Protein AF-A0A2K9LJY8-F1 (afdb_monomer)

Solvent-accessible surface area (backbone atoms only — not comparable to full-atom values): 16474 Å² total; per-residue (Å²): 106,57,62,57,56,22,53,45,55,45,28,52,52,45,26,53,54,8,44,52,42,50,51,53,50,51,52,50,42,59,74,68,42,48,47,36,54,48,46,46,53,49,48,43,50,46,37,67,77,56,51,50,77,74,48,58,83,89,59,58,68,62,68,70,56,58,38,48,61,73,34,43,40,98,59,75,68,67,92,46,79,65,32,67,74,70,49,51,65,43,35,59,73,79,52,72,67,58,47,42,39,46,40,23,66,35,68,56,35,46,46,64,62,60,55,53,86,79,52,99,61,58,66,66,61,52,48,47,54,52,51,46,54,51,49,54,51,51,51,53,50,49,52,52,51,51,52,53,51,50,56,52,50,49,54,48,28,30,53,49,17,32,50,48,14,60,78,68,67,37,45,50,66,59,53,43,50,48,36,48,50,59,59,68,54,80,90,78,79,87,87,90,86,85,80,89,75,92,76,80,88,78,80,63,76,68,58,65,59,54,51,61,59,45,53,57,51,52,49,51,52,53,51,50,41,24,49,52,24,1,46,62,29,13,64,30,39,72,53,30,50,51,51,36,52,54,52,34,41,75,69,69,73,53,79,90,74,85,80,81,77,78,78,82,74,59,69,72,64,50,44,56,54,49,48,52,46,26,52,51,33,38,51,54,51,51,56,51,52,63,76,73,109

Secondary structure (DSSP, 8-state):
-HHHHHHHHHHHHHHHHHHHHHHHHHHHHHHTTHHHHHHHHHHHHHIIIIITTTS-GGGPPPHHHHHHHHHB-S----S-HHHHHH---B-S---HHHHHHHHHHSHHHHHHHHGGGG-SS-HHHHHHHHHHHHHHHHHHHHHHHHHHHHHHHHHHHHHHHHHHHHHTT--HHHHHHHHHHHTT----------------S---THHHHHHHHHHHHHHHHHHHHHHHHHHHHHT-HHHHHHHHHHHHHHTT--PPPP--------HHHHHHHHHHHHHHHHHHHHHHHHTT-

Radius of gyration: 30.65 Å; Cα contacts (8 Å, |Δi|>4): 247; chains: 1; bounding box: 62×39×101 Å

Sequence (293 aa):
MPWIEALLAFAVTMMILSTIVSVIIEAGHRLFRIREKGLRQLIQRLHEDTIAPLLPPQQRSPHNEFVRYMTSSGFTAGNSMVDRITNAGQLTSLSTQEFISRLAATSEGQALHDQKGQSSIDEQTYLRTMLSHITHRFDILGLGATDYFKRRASFYALVIGLLLALTCNINALELLHTYLLDNATPPILTDQSAAIDISTLGQPAAQKLAHLSDEGITFIVWFSNILLSGVLIGLGGPFWFDTYRKLGALAGLQSAGPQQTNKESNTQDNVEVWLALFMESIRANQLRSEALS

Foldseek 3Di:
DLLLVLLLVLLVVLLVLLVVLVVVLVVVCLQVVVLLVLQLVLQLCLCVPAQVVLFDPVQDDDSVVLSLQLFADPDQDDDDPVSVSVGPRGDSDADLLNNLLSLLLDSSLVRQLVVVPPDPDDSLVSCLVSSLRSSVSSVVSVVVSVVVVVVVSLVSLLVVLLVCLVVVVDQSVVSSVCSNVVSVDDDDDDDDDDDPDPPPPDDDCVVVVVVVVVVVVVVVVSSVRSSVRSNSSSNHNVVSVVVSVVSCVVVVNDDDDDDPDPPPDDSVVVSVVSSVSSVVSNVVSVVVVVVVD

Organism: NCBI:txid1917421

pLDDT: mean 81.45, std 16.17, range [35.59, 96.38]

Structure (mmCIF, N/CA/C/O backbone):
data_AF-A0A2K9LJY8-F1
#
_entry.id   AF-A0A2K9LJY8-F1
#
loop_
_atom_site.group_PDB
_atom_site.id
_atom_site.type_symbol
_atom_site.label_atom_id
_atom_site.label_alt_id
_atom_site.label_comp_id
_atom_site.label_asym_id
_atom_site.label_entity_id
_atom_site.label_seq_id
_atom_site.pdbx_PDB_ins_code
_atom_site.Cartn_x
_atom_site.Cartn_y
_atom_site.Cartn_z
_atom_site.occupancy
_atom_site.B_iso_or_equiv
_atom_site.auth_seq_id
_atom_site.auth_comp_id
_atom_site.auth_asym_id
_atom_site.auth_atom_id
_atom_site.pdbx_PDB_model_num
ATOM 1 N N . MET A 1 1 ? 34.214 8.996 -16.837 1.00 73.31 1 MET A N 1
ATOM 2 C CA . MET A 1 1 ? 34.530 7.717 -17.529 1.00 73.31 1 MET A CA 1
ATOM 3 C C . MET A 1 1 ? 33.353 7.475 -18.452 1.00 73.31 1 MET A C 1
ATOM 5 O O . MET A 1 1 ? 32.271 7.254 -17.917 1.00 73.31 1 MET A O 1
ATOM 9 N N . PRO A 1 2 ? 33.522 7.542 -19.782 1.00 79.81 2 PRO A N 1
ATOM 10 C CA . PRO A 1 2 ? 32.405 7.696 -20.727 1.00 79.81 2 PRO A CA 1
ATOM 11 C C . PRO A 1 2 ? 31.348 6.584 -20.610 1.00 79.81 2 PRO A C 1
ATOM 13 O O . PRO A 1 2 ? 30.152 6.833 -20.717 1.00 79.81 2 PRO A O 1
ATOM 16 N N . TRP A 1 3 ? 31.767 5.365 -20.263 1.00 85.56 3 TRP A N 1
ATOM 17 C CA . TRP A 1 3 ? 30.859 4.241 -20.024 1.00 85.56 3 TRP A CA 1
ATOM 18 C C . TRP A 1 3 ? 30.021 4.377 -18.735 1.00 85.56 3 TRP A C 1
ATOM 20 O O . TRP A 1 3 ? 28.887 3.908 -18.693 1.00 85.56 3 TRP A O 1
ATOM 30 N N . ILE A 1 4 ? 30.540 5.027 -17.684 1.00 86.94 4 ILE A N 1
ATOM 31 C CA . ILE A 1 4 ? 29.791 5.274 -16.437 1.00 86.94 4 ILE A CA 1
ATOM 32 C C . ILE A 1 4 ? 28.711 6.332 -16.677 1.00 86.94 4 ILE A C 1
ATOM 34 O O . ILE A 1 4 ? 27.590 6.184 -16.201 1.00 86.94 4 ILE A O 1
ATOM 38 N N . GLU A 1 5 ? 29.032 7.374 -17.444 1.00 85.12 5 GLU A N 1
ATOM 39 C CA . GLU A 1 5 ? 28.090 8.434 -17.826 1.00 85.12 5 GLU A CA 1
ATOM 40 C C . GLU A 1 5 ? 26.935 7.872 -18.672 1.00 85.12 5 GLU A C 1
ATOM 42 O O . GLU A 1 5 ? 25.769 8.139 -18.376 1.00 85.12 5 GLU A O 1
ATOM 47 N N . ALA A 1 6 ? 27.241 6.991 -19.631 1.00 87.88 6 ALA A N 1
ATOM 48 C CA . ALA A 1 6 ? 26.251 6.235 -20.399 1.00 87.88 6 ALA A CA 1
ATOM 49 C C . ALA A 1 6 ? 25.324 5.384 -19.511 1.00 87.88 6 ALA A C 1
ATOM 51 O O . ALA A 1 6 ? 24.101 5.427 -19.654 1.00 87.88 6 ALA A O 1
ATOM 52 N N . LEU A 1 7 ? 25.892 4.629 -18.561 1.00 90.19 7 LEU A N 1
ATOM 53 C CA . LEU A 1 7 ? 25.112 3.806 -17.632 1.00 90.19 7 LEU A CA 1
ATOM 54 C C . LEU A 1 7 ? 24.231 4.647 -16.702 1.00 90.19 7 LEU A C 1
ATOM 56 O O . LEU A 1 7 ? 23.116 4.235 -16.385 1.00 90.19 7 LEU A O 1
ATOM 60 N N . LEU A 1 8 ? 24.700 5.825 -16.281 1.00 89.00 8 LEU A N 1
ATOM 61 C CA . LEU A 1 8 ? 23.904 6.767 -15.494 1.00 89.00 8 LEU A CA 1
ATOM 62 C C . LEU A 1 8 ? 22.716 7.302 -16.303 1.00 89.00 8 LEU A C 1
ATOM 64 O O . LEU A 1 8 ? 21.592 7.273 -15.804 1.00 89.00 8 LEU A O 1
ATOM 68 N N . ALA A 1 9 ? 22.932 7.724 -17.553 1.00 89.94 9 ALA A N 1
ATOM 69 C CA . ALA A 1 9 ? 21.862 8.190 -18.441 1.00 89.94 9 ALA A CA 1
ATOM 70 C C . ALA A 1 9 ? 20.825 7.088 -18.729 1.00 89.94 9 ALA A C 1
ATOM 72 O O . ALA A 1 9 ? 19.611 7.320 -18.667 1.00 89.94 9 ALA A O 1
ATOM 73 N N . PHE A 1 10 ? 21.294 5.861 -18.958 1.00 91.12 10 PHE A N 1
ATOM 74 C CA . PHE A 1 10 ? 20.432 4.694 -19.108 1.00 91.12 10 PHE A CA 1
ATOM 75 C C . PHE A 1 10 ? 19.602 4.424 -17.842 1.00 91.12 10 PHE A C 1
ATOM 77 O O . PHE A 1 10 ? 18.380 4.273 -17.924 1.00 91.12 10 PHE A O 1
ATOM 84 N N . ALA A 1 11 ? 20.231 4.429 -16.660 1.00 91.19 11 ALA A N 1
ATOM 85 C CA . ALA A 1 11 ? 19.546 4.219 -15.386 1.00 91.19 11 ALA A CA 1
ATOM 86 C C . ALA A 1 11 ? 18.475 5.290 -15.116 1.00 91.19 11 ALA A C 1
ATOM 88 O O . ALA A 1 11 ? 17.385 4.957 -14.650 1.00 91.19 11 ALA A O 1
ATOM 89 N N . VAL A 1 12 ? 18.739 6.556 -15.460 1.00 91.00 12 VAL A N 1
ATOM 90 C CA . VAL A 1 12 ? 17.747 7.643 -15.370 1.00 91.00 12 VAL A CA 1
ATOM 91 C C . VAL A 1 12 ? 16.558 7.380 -16.293 1.00 91.00 12 VAL A C 1
ATOM 93 O O . VAL A 1 12 ? 15.412 7.512 -15.865 1.00 91.00 12 VAL A O 1
ATOM 96 N N . THR A 1 13 ? 16.800 6.947 -17.530 1.00 91.69 13 THR A N 1
ATOM 97 C CA . THR A 1 13 ? 15.715 6.637 -18.474 1.00 91.69 13 THR A CA 1
ATOM 98 C C . THR A 1 13 ? 14.841 5.489 -17.965 1.00 91.69 13 THR A C 1
ATOM 100 O O . THR A 1 13 ? 13.612 5.589 -17.959 1.00 91.69 13 THR A O 1
ATOM 103 N N . MET A 1 14 ? 15.456 4.428 -17.438 1.00 92.62 14 MET A N 1
ATOM 104 C CA . MET A 1 14 ? 14.725 3.317 -16.824 1.00 92.62 14 MET A CA 1
ATOM 105 C C . MET A 1 14 ? 13.971 3.730 -15.551 1.00 92.62 14 MET A C 1
ATOM 107 O O . MET A 1 14 ? 12.858 3.254 -15.311 1.00 92.62 14 MET A O 1
ATOM 111 N N . MET A 1 15 ? 14.517 4.657 -14.759 1.00 90.75 15 MET A N 1
ATOM 112 C CA . MET A 1 15 ? 13.833 5.239 -13.601 1.00 90.75 15 MET A CA 1
ATOM 113 C C . MET A 1 15 ? 12.573 6.014 -14.019 1.00 90.75 15 MET A C 1
ATOM 115 O O . MET A 1 15 ? 11.528 5.876 -13.377 1.00 90.75 15 MET A O 1
ATOM 119 N N . ILE A 1 16 ? 12.632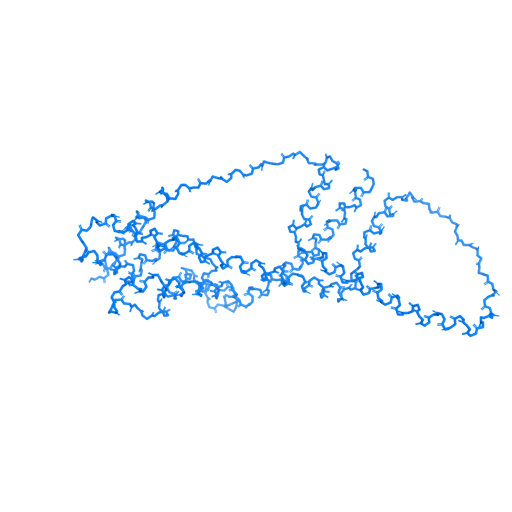 6.781 -15.114 1.00 92.56 16 ILE A N 1
ATOM 120 C CA . ILE A 1 16 ? 11.470 7.493 -15.669 1.00 92.56 16 ILE A CA 1
ATOM 121 C C . ILE A 1 16 ? 10.391 6.492 -16.103 1.00 92.56 16 ILE A C 1
ATOM 123 O O . ILE A 1 16 ? 9.244 6.604 -15.664 1.00 92.56 16 ILE A O 1
ATOM 127 N N . LEU A 1 17 ? 10.752 5.467 -16.882 1.00 92.31 17 LEU A N 1
ATOM 128 C CA . LEU A 1 17 ? 9.812 4.423 -17.317 1.00 92.31 17 LEU A CA 1
ATOM 129 C C . LEU A 1 17 ? 9.182 3.680 -16.128 1.00 92.31 17 LEU A C 1
ATOM 131 O O . LEU A 1 17 ? 7.973 3.457 -16.089 1.00 92.31 17 LEU A O 1
ATOM 135 N N . SER A 1 18 ? 9.979 3.371 -15.106 1.00 92.75 18 SER A N 1
ATOM 136 C CA . SER A 1 18 ? 9.500 2.733 -13.874 1.00 92.75 18 SER A CA 1
ATOM 137 C C . SER A 1 18 ? 8.546 3.623 -13.073 1.00 92.75 18 SER A C 1
ATOM 139 O O . SER A 1 18 ? 7.623 3.135 -12.412 1.00 92.75 18 SER A O 1
ATOM 141 N N . THR A 1 19 ? 8.750 4.940 -13.122 1.00 93.00 19 THR A N 1
ATOM 142 C CA . THR A 1 19 ? 7.862 5.913 -12.475 1.00 93.00 19 THR A CA 1
ATOM 143 C C . THR A 1 19 ? 6.502 5.935 -13.164 1.00 93.00 19 THR A C 1
ATOM 145 O O . THR A 1 19 ? 5.483 5.925 -12.478 1.00 93.00 19 THR A O 1
ATOM 148 N N . ILE A 1 20 ? 6.466 5.861 -14.499 1.00 93.19 20 ILE A N 1
ATOM 149 C CA . ILE A 1 20 ? 5.216 5.742 -15.264 1.00 93.19 20 ILE A CA 1
ATOM 150 C C . ILE A 1 20 ? 4.445 4.490 -14.828 1.00 93.19 20 ILE A C 1
ATOM 152 O O . ILE A 1 20 ? 3.269 4.583 -14.480 1.00 93.19 20 ILE A O 1
ATOM 156 N N . VAL A 1 21 ? 5.113 3.333 -14.758 1.00 93.94 21 VAL A N 1
ATOM 157 C CA . VAL A 1 21 ? 4.493 2.087 -14.272 1.00 93.94 21 VAL A CA 1
ATOM 158 C C . VAL A 1 21 ? 3.954 2.242 -12.849 1.00 93.94 21 VAL A C 1
ATOM 160 O O . VAL A 1 21 ? 2.826 1.837 -12.566 1.00 93.94 21 VAL A O 1
ATOM 163 N N . SER A 1 22 ? 4.714 2.884 -11.961 1.00 91.94 22 SER A N 1
ATOM 164 C CA . SER A 1 22 ? 4.292 3.126 -10.575 1.00 91.94 22 SER A CA 1
ATOM 165 C C . SER A 1 22 ? 3.043 4.011 -10.497 1.00 91.94 22 SER A C 1
ATOM 167 O O . SER A 1 22 ? 2.132 3.718 -9.724 1.00 91.94 22 SER A O 1
ATOM 169 N N . VAL A 1 23 ? 2.960 5.053 -11.332 1.00 92.81 23 VAL A N 1
ATOM 170 C CA . VAL A 1 23 ? 1.779 5.924 -11.437 1.00 92.81 23 VAL A CA 1
ATOM 171 C C . VAL A 1 23 ? 0.564 5.146 -11.941 1.00 92.81 23 VAL A C 1
ATOM 173 O O . VAL A 1 23 ? -0.521 5.308 -11.387 1.00 92.81 23 VAL A O 1
ATOM 176 N N . ILE A 1 24 ? 0.729 4.270 -12.937 1.00 92.69 24 ILE A N 1
ATOM 177 C CA . ILE A 1 24 ? -0.361 3.421 -13.446 1.00 92.69 24 ILE A CA 1
ATOM 178 C C . ILE A 1 24 ? -0.883 2.493 -12.339 1.00 92.69 24 ILE A C 1
ATOM 180 O O . ILE A 1 24 ? -2.097 2.387 -12.144 1.00 92.69 24 ILE A O 1
ATOM 184 N N . ILE A 1 25 ? 0.014 1.855 -11.580 1.00 91.69 25 ILE A N 1
ATOM 185 C CA . ILE A 1 25 ? -0.365 0.981 -10.458 1.00 91.69 25 ILE A CA 1
ATOM 186 C C . ILE A 1 25 ? -1.113 1.768 -9.387 1.00 91.69 25 ILE A C 1
ATOM 188 O O . ILE A 1 25 ? -2.178 1.338 -8.945 1.00 91.69 25 ILE A O 1
ATOM 192 N N . GLU A 1 26 ? -0.576 2.915 -8.970 1.00 89.50 26 GLU A N 1
ATOM 193 C CA . GLU A 1 26 ? -1.186 3.729 -7.919 1.00 89.50 26 GLU A CA 1
ATOM 194 C C . GLU A 1 26 ? -2.556 4.259 -8.363 1.00 89.50 26 GLU A C 1
ATOM 196 O O . GLU A 1 26 ? -3.518 4.191 -7.597 1.00 89.50 26 GLU A O 1
ATOM 201 N N . ALA A 1 27 ? -2.689 4.693 -9.621 1.00 88.50 27 ALA A N 1
ATOM 202 C CA . ALA A 1 27 ? -3.968 5.095 -10.200 1.00 88.50 27 ALA A CA 1
ATOM 203 C C . ALA A 1 27 ? -4.984 3.943 -10.185 1.00 88.50 27 ALA A C 1
ATOM 205 O O . ALA A 1 27 ? -6.121 4.130 -9.746 1.00 88.50 27 ALA A O 1
ATOM 206 N N . GLY A 1 28 ? -4.570 2.736 -10.584 1.00 87.06 28 GLY A N 1
ATOM 207 C CA . GLY A 1 28 ? -5.410 1.541 -10.517 1.00 87.06 28 GLY A CA 1
ATOM 208 C C . GLY A 1 28 ? -5.827 1.202 -9.083 1.00 87.06 28 GLY A C 1
ATOM 209 O O . GLY A 1 28 ? -7.009 1.014 -8.796 1.00 87.06 28 GLY A O 1
ATOM 210 N N . HIS A 1 29 ? -4.883 1.178 -8.144 1.00 87.25 29 HIS A N 1
ATOM 211 C CA . HIS A 1 29 ? -5.158 0.897 -6.734 1.00 87.25 29 HIS A CA 1
ATOM 212 C C . HIS A 1 29 ? -6.107 1.919 -6.100 1.00 87.25 29 HIS A C 1
ATOM 214 O O . HIS A 1 29 ? -6.996 1.528 -5.331 1.00 87.25 29 HIS A O 1
ATOM 220 N N . ARG A 1 30 ? -5.946 3.204 -6.441 1.00 82.50 30 ARG A N 1
ATOM 221 C CA . ARG A 1 30 ? -6.827 4.289 -6.001 1.00 82.50 30 ARG A CA 1
ATOM 222 C C . ARG A 1 30 ? -8.231 4.128 -6.577 1.00 82.50 30 ARG A C 1
ATOM 224 O O . ARG A 1 30 ? -9.197 4.222 -5.825 1.00 82.50 30 ARG A O 1
ATOM 231 N N . LEU A 1 31 ? -8.348 3.802 -7.866 1.00 81.94 31 LEU A N 1
ATOM 232 C CA . LEU A 1 31 ? -9.636 3.577 -8.528 1.00 81.94 31 LEU A CA 1
ATOM 233 C C . LEU A 1 31 ? -10.413 2.411 -7.896 1.00 81.94 31 LEU A C 1
ATOM 235 O O . LEU A 1 31 ? -11.613 2.515 -7.653 1.00 81.94 31 LEU A O 1
ATOM 239 N N . PHE A 1 32 ? -9.727 1.314 -7.566 1.00 84.38 32 PHE A N 1
ATOM 240 C CA . PHE A 1 32 ? -10.356 0.128 -6.973 1.00 84.38 32 PHE A CA 1
ATOM 241 C C . PHE A 1 32 ? -10.481 0.167 -5.440 1.00 84.38 32 PHE A C 1
ATOM 243 O O . PHE A 1 32 ? -11.020 -0.789 -4.858 1.00 84.38 32 PHE A O 1
ATOM 250 N N . ARG A 1 33 ? -10.009 1.246 -4.791 1.00 84.94 33 ARG A N 1
ATOM 251 C CA . ARG A 1 33 ? -10.020 1.456 -3.329 1.00 84.94 33 ARG A CA 1
ATOM 252 C C . ARG A 1 33 ? -9.469 0.251 -2.559 1.00 84.94 33 ARG A C 1
ATOM 254 O O . ARG A 1 33 ? -10.033 -0.207 -1.566 1.00 84.94 33 ARG A O 1
ATOM 261 N N . ILE A 1 34 ? -8.372 -0.316 -3.062 1.00 86.88 34 ILE A N 1
ATOM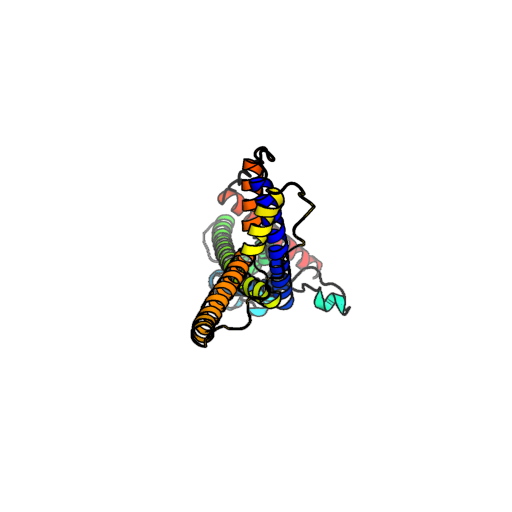 262 C CA . ILE A 1 34 ? -7.831 -1.593 -2.567 1.00 86.88 34 ILE A CA 1
ATOM 263 C C . ILE A 1 34 ? -7.354 -1.469 -1.115 1.00 86.88 34 ILE A C 1
ATOM 265 O O . ILE A 1 34 ? -7.582 -2.381 -0.322 1.00 86.88 34 ILE A O 1
ATOM 269 N N . ARG A 1 35 ? -6.750 -0.330 -0.752 1.00 86.25 35 ARG A N 1
ATOM 270 C CA . ARG A 1 35 ? -6.250 -0.079 0.609 1.00 86.25 35 ARG A CA 1
ATOM 271 C C . ARG A 1 35 ? -7.384 0.024 1.637 1.00 86.25 35 ARG A C 1
ATOM 273 O O . ARG A 1 35 ? -7.293 -0.609 2.681 1.00 86.25 35 ARG A O 1
ATOM 280 N N . GLU A 1 36 ? -8.478 0.718 1.302 1.00 90.06 36 GLU A N 1
ATOM 281 C CA . GLU A 1 36 ? -9.685 0.808 2.151 1.00 90.06 36 GLU A CA 1
ATOM 282 C C . GLU A 1 36 ? -10.256 -0.592 2.437 1.00 90.06 36 GLU A C 1
ATOM 284 O O . GLU A 1 36 ? -10.475 -0.977 3.586 1.00 90.06 36 GLU A O 1
ATOM 289 N N . LYS A 1 37 ? -10.415 -1.409 1.385 1.00 90.38 37 LYS A N 1
ATOM 290 C CA . LYS A 1 37 ? -10.881 -2.801 1.508 1.00 90.38 37 LYS A CA 1
ATOM 291 C C . LYS A 1 37 ? -9.929 -3.656 2.347 1.00 90.38 37 LYS A C 1
ATOM 293 O O . LYS A 1 37 ? -10.391 -4.470 3.142 1.00 90.38 37 LYS A O 1
ATOM 298 N N . GLY A 1 38 ? -8.621 -3.467 2.172 1.00 91.31 38 GLY A N 1
ATOM 299 C CA . GLY A 1 38 ? -7.582 -4.149 2.939 1.00 91.31 38 GLY A CA 1
ATOM 300 C C . GLY A 1 38 ? -7.674 -3.870 4.433 1.00 91.31 38 GLY A C 1
ATOM 301 O O . GLY A 1 38 ? -7.743 -4.806 5.227 1.00 91.31 38 GLY A O 1
ATOM 302 N N . LEU A 1 39 ? -7.739 -2.590 4.808 1.00 93.94 39 LEU A N 1
ATOM 303 C CA . LEU A 1 39 ? -7.890 -2.185 6.203 1.00 93.94 39 LEU A CA 1
ATOM 304 C C . LEU A 1 39 ? -9.197 -2.722 6.796 1.00 93.94 39 LEU A C 1
ATOM 306 O O . LEU A 1 39 ? -9.199 -3.253 7.903 1.00 93.94 39 LEU A O 1
ATOM 310 N N . ARG A 1 40 ? -10.298 -2.662 6.041 1.00 93.88 40 ARG A N 1
ATOM 311 C CA . ARG A 1 40 ? -11.587 -3.209 6.474 1.00 93.88 40 ARG A CA 1
ATOM 312 C C . ARG A 1 40 ? -11.508 -4.702 6.799 1.00 93.88 40 ARG A C 1
ATOM 314 O O . ARG A 1 40 ? -11.999 -5.117 7.842 1.00 93.88 40 ARG A O 1
ATOM 321 N N . GLN A 1 41 ? -10.866 -5.492 5.939 1.00 93.50 41 GLN A N 1
ATOM 322 C CA . GLN A 1 41 ? -10.663 -6.927 6.167 1.00 93.50 41 GLN A CA 1
ATOM 323 C C . GLN A 1 41 ? -9.742 -7.209 7.359 1.00 93.50 41 GLN A C 1
ATOM 325 O O . GLN A 1 41 ? -9.961 -8.179 8.082 1.00 93.50 41 GLN A O 1
ATOM 330 N N . LEU A 1 42 ? -8.719 -6.377 7.568 1.00 95.19 42 LEU A N 1
ATOM 331 C CA . LEU A 1 42 ? -7.823 -6.482 8.717 1.00 95.19 42 LEU A CA 1
ATOM 332 C C . LEU A 1 42 ? -8.584 -6.256 10.024 1.00 95.19 42 LEU A C 1
ATOM 334 O O . LEU A 1 42 ? -8.517 -7.099 10.914 1.00 95.19 42 LEU A O 1
ATOM 338 N N . ILE A 1 43 ? -9.333 -5.154 10.123 1.00 95.56 43 ILE A N 1
ATOM 339 C CA . ILE A 1 43 ? -10.124 -4.828 11.317 1.00 95.56 43 ILE A CA 1
ATOM 340 C C . ILE A 1 43 ? -11.214 -5.873 11.551 1.00 95.56 43 ILE A C 1
ATOM 342 O O . ILE A 1 43 ? -11.457 -6.252 12.693 1.00 95.56 43 ILE A O 1
ATOM 346 N N . GLN A 1 44 ? -11.828 -6.382 10.480 1.00 94.56 44 GLN A N 1
ATOM 347 C CA . GLN A 1 44 ? -12.784 -7.479 10.567 1.00 94.56 44 GLN A CA 1
ATOM 348 C C . GLN A 1 44 ? -12.163 -8.720 11.223 1.00 94.56 44 GLN A C 1
ATOM 350 O O . GLN A 1 44 ? -12.699 -9.206 12.218 1.00 94.56 44 GLN A O 1
ATOM 355 N N . ARG A 1 45 ? -11.010 -9.187 10.726 1.00 94.19 45 ARG A N 1
ATOM 356 C CA . ARG A 1 45 ? -10.310 -10.339 11.317 1.00 94.19 45 ARG A CA 1
ATOM 357 C C . ARG A 1 45 ? -9.871 -10.078 12.750 1.00 94.19 45 ARG A C 1
ATOM 359 O O . ARG A 1 45 ? -10.036 -10.938 13.601 1.00 94.19 45 ARG A O 1
ATOM 366 N N . LEU A 1 46 ? -9.347 -8.888 13.041 1.00 94.50 46 LEU A N 1
ATOM 367 C CA . LEU A 1 46 ? -8.947 -8.533 14.402 1.00 94.50 46 LEU A CA 1
ATOM 368 C C . LEU A 1 46 ? -10.135 -8.592 15.369 1.00 94.50 46 LEU A C 1
ATOM 370 O O . LEU A 1 46 ? -10.011 -9.115 16.477 1.00 94.50 46 LEU A O 1
ATOM 374 N N . HIS A 1 47 ? -11.288 -8.077 14.945 1.00 94.25 47 HIS A N 1
ATOM 375 C CA . HIS A 1 47 ? -12.501 -8.134 15.741 1.00 94.25 47 HIS A CA 1
ATOM 376 C C . HIS A 1 47 ? -12.937 -9.581 15.991 1.00 94.25 47 HIS A C 1
ATOM 378 O O . HIS A 1 47 ? -13.132 -9.961 17.141 1.00 94.25 47 HIS A O 1
ATOM 384 N N . GLU A 1 48 ? -13.072 -10.383 14.935 1.00 92.62 48 GLU A N 1
ATOM 385 C CA . GLU A 1 48 ? -13.541 -11.773 15.015 1.00 92.62 48 GLU A CA 1
ATOM 386 C C . GLU A 1 48 ? -12.591 -12.666 15.829 1.00 92.62 48 GLU A C 1
ATOM 388 O O . GLU A 1 48 ? -13.046 -13.406 16.701 1.00 92.62 48 GLU A O 1
ATOM 393 N N . ASP A 1 49 ? -11.281 -12.549 15.602 1.00 93.12 49 ASP A N 1
ATOM 394 C CA . ASP A 1 49 ? -10.284 -13.458 16.173 1.00 93.12 49 ASP A CA 1
ATOM 395 C C . ASP A 1 49 ? -9.771 -13.019 17.551 1.00 93.12 49 ASP A C 1
ATOM 397 O O . ASP A 1 49 ? -9.215 -13.838 18.282 1.00 93.12 49 ASP A O 1
ATOM 401 N N . T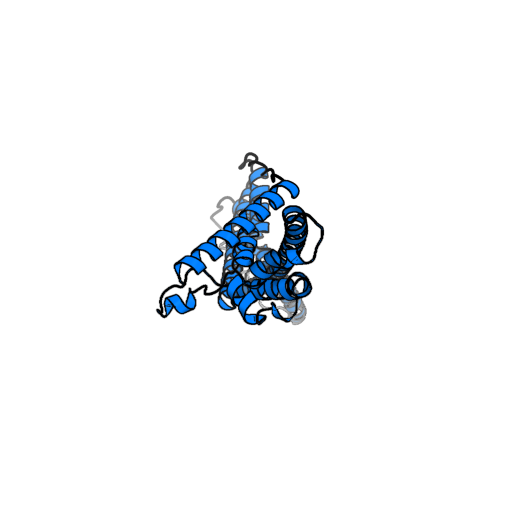HR A 1 50 ? -9.866 -11.726 17.892 1.00 92.56 50 THR A N 1
ATOM 402 C CA . THR A 1 50 ? -9.180 -11.169 19.076 1.00 92.56 50 THR A CA 1
ATOM 403 C C . THR A 1 50 ? -10.098 -10.389 20.013 1.00 92.56 50 THR A C 1
ATOM 405 O O . THR A 1 50 ? -10.010 -10.595 21.217 1.00 92.56 50 THR A O 1
ATOM 408 N N . ILE A 1 51 ? -10.983 -9.521 19.511 1.00 92.19 51 ILE A N 1
ATOM 409 C CA . ILE A 1 51 ? -11.806 -8.646 20.374 1.00 92.19 51 ILE A CA 1
ATOM 410 C C . ILE A 1 51 ? -13.100 -9.346 20.810 1.00 92.19 51 ILE A C 1
ATOM 412 O O . ILE A 1 51 ? -13.411 -9.413 21.995 1.00 92.19 51 ILE A O 1
ATOM 416 N N . ALA A 1 52 ? -13.846 -9.923 19.867 1.00 91.06 52 ALA A N 1
ATOM 417 C CA . ALA A 1 52 ? -15.124 -10.576 20.137 1.00 91.06 52 ALA A CA 1
ATOM 418 C C . ALA A 1 52 ? -15.041 -11.763 21.120 1.00 91.06 52 ALA A C 1
ATOM 420 O O . ALA A 1 52 ? -15.972 -11.909 21.918 1.00 91.06 52 ALA A O 1
ATOM 421 N N . PRO A 1 53 ? -13.977 -12.598 21.123 1.00 90.75 53 PRO A N 1
ATOM 422 C CA . PRO A 1 53 ? -13.823 -13.674 22.104 1.00 90.75 53 PRO A CA 1
ATOM 423 C C . PRO A 1 53 ? -13.648 -13.178 23.540 1.00 90.75 53 PRO A C 1
ATOM 425 O O . PRO A 1 53 ? -13.971 -13.913 24.469 1.00 90.75 53 PRO A O 1
ATOM 428 N N . LEU A 1 54 ? -13.153 -11.951 23.722 1.00 87.56 54 LEU A N 1
ATOM 429 C CA . LEU A 1 54 ? -13.011 -11.349 25.043 1.00 87.56 54 LEU A CA 1
ATOM 430 C C . LEU A 1 54 ? -14.370 -10.897 25.580 1.00 87.56 54 LEU A C 1
ATOM 432 O O . LEU A 1 54 ? -14.595 -10.985 26.774 1.00 87.56 54 LEU A O 1
ATOM 436 N N . LEU A 1 55 ? -15.307 -10.507 24.715 1.00 87.25 55 LEU A N 1
ATOM 437 C CA . LEU A 1 55 ? -16.583 -9.920 25.119 1.00 87.25 55 LEU A CA 1
ATOM 438 C C . LEU A 1 55 ? -17.713 -10.953 25.282 1.00 87.25 55 LEU A C 1
ATOM 440 O O . LEU A 1 55 ? -17.847 -11.869 24.454 1.00 87.25 55 LEU A O 1
ATOM 444 N N . PRO A 1 56 ? -18.609 -10.783 26.276 1.00 82.44 56 PRO A N 1
ATOM 445 C CA . PRO A 1 56 ? -19.825 -11.582 26.374 1.00 82.44 56 PRO A CA 1
ATOM 446 C C . PRO A 1 56 ? -20.752 -11.310 25.172 1.00 82.44 56 PRO A C 1
ATOM 448 O O . PRO A 1 56 ? -20.788 -10.187 24.667 1.00 82.44 56 PRO A O 1
ATOM 451 N N . PRO A 1 57 ? -21.553 -12.294 24.712 1.00 81.19 57 PRO A N 1
ATOM 452 C CA . PRO A 1 57 ? -22.350 -12.169 23.484 1.00 81.19 57 PRO A CA 1
ATOM 453 C C . PRO A 1 57 ? -23.289 -10.955 23.430 1.00 81.19 57 PRO A C 1
ATOM 455 O O . PRO A 1 57 ? -23.585 -10.464 22.349 1.00 81.19 57 PRO A O 1
ATOM 458 N N . GLN A 1 58 ? -23.745 -10.478 24.589 1.00 80.00 58 GLN A N 1
ATOM 459 C CA . GLN A 1 58 ? -24.700 -9.373 24.735 1.00 80.00 58 GLN A CA 1
ATOM 460 C C . GLN A 1 58 ? -24.072 -7.987 24.521 1.00 80.00 58 GLN A C 1
ATOM 462 O O . GLN A 1 58 ? -24.792 -7.042 24.226 1.00 80.00 58 GLN A O 1
ATOM 467 N N . GLN A 1 59 ? -22.749 -7.865 24.667 1.00 79.81 59 GLN A N 1
ATOM 468 C CA . GLN A 1 59 ? -22.004 -6.604 24.533 1.00 79.81 59 GLN A CA 1
ATOM 469 C C . GLN A 1 59 ? -21.284 -6.482 23.181 1.00 79.81 59 GLN A C 1
ATOM 471 O O . GLN A 1 59 ? -20.508 -5.555 22.968 1.00 79.81 59 GLN A O 1
ATOM 476 N N . ARG A 1 60 ? -21.513 -7.426 22.260 1.00 79.31 60 ARG A N 1
ATOM 477 C CA . ARG A 1 60 ? -20.932 -7.400 20.914 1.00 79.31 60 ARG A CA 1
ATOM 478 C C . ARG A 1 60 ? -21.817 -6.551 20.012 1.00 79.31 60 ARG A C 1
ATOM 480 O O . ARG A 1 60 ? -22.980 -6.903 19.806 1.00 79.31 60 ARG A O 1
ATOM 487 N N . SER A 1 61 ? -21.283 -5.474 19.443 1.00 76.81 61 SER A N 1
ATOM 488 C CA . SER A 1 61 ? -22.033 -4.715 18.444 1.00 76.81 61 SER A CA 1
ATOM 489 C C . SER A 1 61 ? -22.159 -5.540 17.159 1.00 76.81 61 SER A C 1
ATOM 491 O O . SER A 1 61 ? -21.379 -6.474 16.917 1.00 76.81 61 SER A O 1
ATOM 493 N N . PRO A 1 62 ? -23.129 -5.218 16.286 1.00 80.44 62 PRO A N 1
ATOM 494 C CA . PRO A 1 62 ? -23.179 -5.800 14.958 1.00 80.44 62 PRO A CA 1
ATOM 495 C C . PRO A 1 62 ? -21.829 -5.593 14.270 1.00 80.44 62 PRO A C 1
ATOM 497 O O . PRO A 1 62 ? -21.364 -4.465 14.133 1.00 80.44 62 PRO A O 1
ATOM 500 N N . HIS A 1 63 ? -21.208 -6.676 13.806 1.00 75.88 63 HIS A N 1
ATOM 501 C CA . HIS A 1 63 ? -19.840 -6.666 13.276 1.00 75.88 63 HIS A CA 1
ATOM 502 C C . HIS A 1 63 ? -19.555 -5.528 12.271 1.00 75.88 63 HIS A C 1
ATOM 504 O O . HIS A 1 63 ? -18.490 -4.911 12.269 1.00 75.88 63 HIS A O 1
ATOM 510 N N . ASN A 1 64 ? -20.539 -5.204 11.430 1.00 85.25 64 ASN A N 1
ATOM 511 C CA . ASN A 1 64 ? -20.429 -4.145 10.430 1.00 85.25 64 ASN A CA 1
ATOM 512 C C . ASN A 1 64 ? -20.303 -2.735 11.024 1.00 85.25 64 ASN A C 1
ATOM 514 O O . ASN A 1 64 ? -19.713 -1.870 10.379 1.00 85.25 64 ASN A O 1
ATOM 518 N N . GLU A 1 65 ? -20.865 -2.490 12.206 1.00 88.38 65 GLU A N 1
ATOM 519 C CA . GLU A 1 65 ? -20.847 -1.190 12.875 1.00 88.38 65 GLU A CA 1
ATOM 520 C C . GLU A 1 65 ? -19.472 -0.901 13.471 1.00 88.38 65 GLU A C 1
ATOM 522 O O . GLU A 1 65 ? -18.879 0.126 13.136 1.00 88.38 65 GLU A O 1
ATOM 527 N N . PHE A 1 66 ? -18.912 -1.859 14.219 1.00 91.25 66 PHE A N 1
ATOM 528 C CA . PHE A 1 66 ? -17.550 -1.775 14.751 1.00 91.25 66 PHE A CA 1
ATOM 529 C C . PHE A 1 66 ? -16.536 -1.508 13.634 1.00 91.25 66 PHE A C 1
ATOM 531 O O . PHE A 1 66 ? -15.795 -0.524 13.653 1.00 91.25 66 PHE A O 1
ATOM 538 N N . VAL A 1 67 ? -16.546 -2.345 12.591 1.00 93.06 67 VAL A N 1
ATOM 539 C CA . VAL A 1 67 ? -15.604 -2.222 11.471 1.00 93.06 67 VAL A CA 1
ATOM 540 C C . VAL A 1 67 ? -15.767 -0.879 10.755 1.00 93.06 67 VAL A C 1
ATOM 542 O O . VAL A 1 67 ? -14.773 -0.241 10.399 1.00 93.06 67 VAL A O 1
ATOM 545 N N . ARG A 1 68 ? -17.007 -0.421 10.541 1.00 91.56 68 ARG A N 1
ATOM 546 C CA . ARG A 1 68 ? -17.278 0.873 9.901 1.00 91.56 68 ARG A CA 1
ATOM 547 C C . ARG A 1 68 ? -16.771 2.031 10.752 1.00 91.56 68 ARG A C 1
ATOM 549 O O . ARG A 1 68 ? -16.171 2.944 10.194 1.00 91.56 68 ARG A O 1
ATOM 556 N N . TYR A 1 69 ? -16.979 1.993 12.065 1.00 91.94 69 TYR A N 1
ATOM 557 C CA . TYR A 1 69 ? -16.490 3.022 12.976 1.00 91.94 69 TYR A CA 1
ATOM 558 C C . TYR A 1 69 ? -14.958 3.102 12.948 1.00 91.94 69 TYR A C 1
ATOM 560 O O . TYR A 1 69 ? -14.390 4.160 12.662 1.00 91.94 69 TYR A O 1
ATOM 568 N N . MET A 1 70 ? -14.289 1.958 13.113 1.00 93.56 70 MET A N 1
ATOM 569 C CA . MET A 1 70 ? -12.827 1.849 13.142 1.00 93.56 70 MET A CA 1
ATOM 570 C C . MET A 1 70 ? -12.156 2.291 11.838 1.00 93.56 70 MET A C 1
ATOM 572 O O . MET A 1 70 ? -11.030 2.781 11.860 1.00 93.56 70 MET A O 1
ATOM 576 N N . THR A 1 71 ? -12.843 2.142 10.704 1.00 93.38 71 THR A N 1
ATOM 577 C CA . THR A 1 71 ? -12.317 2.505 9.378 1.00 93.38 71 THR A CA 1
ATOM 578 C C . THR A 1 71 ? -12.862 3.819 8.833 1.00 93.38 71 THR A C 1
ATOM 580 O O . THR A 1 71 ? -12.465 4.223 7.746 1.00 93.38 71 THR A O 1
ATOM 583 N N . SER A 1 72 ? -13.746 4.514 9.548 1.00 90.62 72 SER A N 1
ATOM 584 C CA . SER A 1 72 ? -14.310 5.785 9.079 1.00 90.62 72 SER A CA 1
ATOM 585 C C . SER A 1 72 ? -13.274 6.912 9.087 1.00 90.62 72 SER A C 1
ATOM 587 O O . SER A 1 72 ? -12.466 7.034 10.009 1.00 90.62 72 SER A O 1
ATOM 589 N N . SER A 1 73 ? -13.279 7.773 8.073 1.00 86.19 73 SER A N 1
ATOM 590 C CA . SER A 1 73 ? -12.504 9.013 8.137 1.00 86.19 73 SER A CA 1
ATOM 591 C C . SER A 1 73 ? -13.243 10.049 8.990 1.00 86.19 73 SER A C 1
ATOM 593 O O . SER A 1 73 ? -14.461 10.192 8.905 1.00 86.19 73 SER A O 1
ATOM 595 N N . GLY A 1 74 ? -12.502 10.796 9.815 1.00 73.75 74 GLY A N 1
ATOM 596 C CA . GLY A 1 74 ? -13.060 11.903 10.608 1.00 73.75 74 GLY A CA 1
ATOM 597 C C . GLY A 1 74 ? -13.403 13.147 9.777 1.00 73.75 74 GLY A C 1
ATOM 598 O O . GLY A 1 74 ? -13.951 14.108 10.305 1.00 73.75 74 GLY A O 1
ATOM 599 N N . PHE A 1 75 ? -13.080 13.135 8.482 1.00 76.81 75 PHE A N 1
ATOM 600 C CA . PHE A 1 75 ? -13.311 14.232 7.552 1.00 76.81 75 PHE A CA 1
ATOM 601 C C . PHE A 1 75 ? -14.018 13.708 6.303 1.00 76.81 75 PHE A C 1
ATOM 603 O O . PHE A 1 75 ? -13.533 12.787 5.647 1.00 76.81 75 PHE A O 1
ATOM 610 N N . THR A 1 76 ? -15.144 14.328 5.958 1.00 65.00 76 THR A N 1
ATOM 611 C CA . THR A 1 76 ? -15.851 14.076 4.699 1.00 65.00 76 THR A CA 1
ATOM 612 C C . THR A 1 76 ? -15.901 15.382 3.917 1.00 65.00 76 THR A C 1
ATOM 614 O O . THR A 1 76 ? -16.325 16.408 4.447 1.00 65.00 76 THR A O 1
ATOM 617 N N . ALA A 1 77 ? -15.405 15.370 2.678 1.00 64.44 77 ALA A N 1
ATOM 618 C CA . ALA A 1 77 ? -15.559 16.503 1.773 1.00 64.44 77 ALA A CA 1
ATOM 619 C C . ALA A 1 77 ? -17.018 16.577 1.289 1.00 64.44 77 ALA A C 1
ATOM 621 O O . ALA A 1 77 ? -17.755 15.590 1.380 1.00 64.44 77 ALA A O 1
ATOM 622 N N . GLY A 1 78 ? -17.431 17.747 0.791 1.00 68.38 78 GLY A N 1
ATOM 623 C CA . GLY A 1 78 ? -18.808 18.047 0.388 1.00 68.38 78 GLY A CA 1
ATOM 624 C C . GLY A 1 78 ? -19.382 17.138 -0.712 1.00 68.38 78 GLY A C 1
ATOM 625 O O . GLY A 1 78 ? -18.809 16.129 -1.114 1.00 68.38 78 GLY A O 1
ATOM 626 N N . ASN A 1 79 ? -20.567 17.483 -1.219 1.00 76.44 79 ASN A N 1
ATOM 627 C CA . ASN A 1 79 ? -21.306 16.633 -2.163 1.00 76.44 79 ASN A CA 1
ATOM 628 C C . ASN A 1 79 ? -21.002 16.929 -3.648 1.00 76.44 79 ASN A C 1
ATOM 630 O O . ASN A 1 79 ? -21.826 16.643 -4.519 1.00 76.44 79 ASN A O 1
ATOM 634 N N . SER A 1 80 ? -19.860 17.548 -3.972 1.00 81.00 80 SER A N 1
ATOM 635 C CA . SER A 1 80 ? -19.530 17.831 -5.373 1.00 81.00 80 SER A CA 1
ATOM 636 C C . SER A 1 80 ? -19.134 16.554 -6.129 1.00 81.00 80 SER A C 1
ATOM 638 O O . SER A 1 80 ? -18.733 15.544 -5.547 1.00 81.00 80 SER A O 1
ATOM 640 N N . MET A 1 81 ? -19.240 16.578 -7.461 1.00 73.81 81 MET A N 1
ATOM 641 C CA . MET A 1 81 ? -18.874 15.431 -8.302 1.00 73.81 81 MET A CA 1
ATOM 642 C C . MET A 1 81 ? -17.392 15.050 -8.148 1.00 73.81 81 MET A C 1
ATOM 644 O O . MET A 1 81 ? -17.072 13.862 -8.117 1.00 73.81 81 MET A O 1
ATOM 648 N N . VAL A 1 82 ? -16.509 16.043 -7.999 1.00 76.69 82 VAL A N 1
ATOM 649 C CA . VAL A 1 82 ? -15.076 15.827 -7.749 1.00 76.69 82 VAL A CA 1
ATOM 650 C C . VAL A 1 82 ? -14.875 15.218 -6.365 1.00 76.69 82 VAL A C 1
ATOM 652 O O . VAL A 1 82 ? -14.164 14.221 -6.244 1.00 76.69 82 VAL A O 1
ATOM 655 N N . ASP A 1 83 ? -15.586 15.734 -5.359 1.00 73.69 83 ASP A N 1
ATOM 656 C CA . ASP A 1 83 ? -15.521 15.216 -3.994 1.00 73.69 83 ASP A CA 1
ATOM 657 C C . ASP A 1 83 ? -15.969 13.764 -3.916 1.00 73.69 83 ASP A C 1
ATOM 659 O O . ASP A 1 83 ? -15.406 13.014 -3.146 1.00 73.69 83 ASP A O 1
ATOM 663 N N . ARG A 1 84 ? -16.916 13.282 -4.727 1.00 67.00 84 ARG A N 1
ATOM 664 C CA . ARG A 1 84 ? -17.284 11.848 -4.713 1.00 67.00 84 ARG A CA 1
ATOM 665 C C . ARG A 1 84 ? -16.140 10.931 -5.165 1.00 67.00 84 ARG A C 1
ATOM 667 O O . ARG A 1 84 ? -16.061 9.789 -4.710 1.00 67.00 84 ARG A O 1
ATOM 674 N N . ILE A 1 85 ? -15.258 11.421 -6.036 1.00 66.94 85 ILE A N 1
ATOM 675 C CA . ILE A 1 85 ? -14.109 10.672 -6.569 1.00 66.94 85 ILE A CA 1
ATOM 676 C C . ILE A 1 85 ? -12.900 10.808 -5.635 1.00 66.94 85 ILE A C 1
ATOM 678 O O . ILE A 1 85 ? -12.150 9.849 -5.452 1.00 66.94 85 ILE A O 1
ATOM 682 N N . THR A 1 86 ? -12.720 11.976 -5.016 1.00 69.44 86 THR A N 1
ATOM 683 C CA . THR A 1 86 ? -11.626 12.243 -4.072 1.00 69.44 86 THR A CA 1
ATOM 684 C C . THR A 1 86 ? -11.974 11.895 -2.621 1.00 69.44 86 THR A C 1
ATOM 686 O O . THR A 1 86 ? -11.054 11.770 -1.814 1.00 69.44 86 THR A O 1
ATOM 689 N N . ASN A 1 87 ? -13.254 11.678 -2.286 1.00 64.81 87 ASN A N 1
ATOM 690 C CA . ASN A 1 87 ? -13.713 11.372 -0.931 1.00 64.81 87 ASN A CA 1
ATOM 691 C C . ASN A 1 87 ? -13.192 10.012 -0.483 1.00 64.81 87 ASN A C 1
ATOM 693 O O . ASN A 1 87 ? -13.695 8.948 -0.876 1.00 64.81 87 ASN A O 1
ATOM 697 N N . ALA A 1 88 ? -12.245 10.081 0.442 1.00 66.31 88 ALA A N 1
ATOM 698 C CA . ALA A 1 88 ? -11.843 8.987 1.298 1.00 66.31 88 ALA A CA 1
ATOM 699 C C . ALA A 1 88 ? -12.809 8.931 2.487 1.00 66.31 88 ALA A C 1
ATOM 701 O O . ALA A 1 88 ? -12.471 9.342 3.589 1.00 66.31 88 ALA A O 1
ATOM 702 N N . GLY A 1 89 ? -14.039 8.451 2.269 1.00 73.56 89 GLY A N 1
ATOM 703 C CA . GLY A 1 89 ? -14.999 8.199 3.360 1.00 73.56 89 GLY A CA 1
ATOM 704 C C . GLY A 1 89 ? -14.543 7.097 4.332 1.00 73.56 89 GLY A C 1
ATOM 705 O O . GLY A 1 89 ? -15.179 6.865 5.358 1.00 73.56 89 GLY A O 1
ATOM 706 N N . GLN A 1 90 ? -13.454 6.403 3.994 1.00 83.69 90 GLN A N 1
ATOM 707 C CA . GLN A 1 90 ? -12.787 5.409 4.821 1.00 83.69 90 GLN A CA 1
ATOM 708 C C . GLN A 1 90 ? -11.280 5.668 4.841 1.00 83.69 90 GLN A C 1
ATOM 710 O O . GLN A 1 90 ? -10.706 6.209 3.895 1.00 83.69 90 GLN A O 1
ATOM 715 N N . LEU A 1 91 ? -10.645 5.256 5.930 1.00 87.19 91 LEU A N 1
ATOM 716 C CA . LEU A 1 91 ? -9.203 5.258 6.096 1.00 87.19 91 LEU A CA 1
ATOM 717 C C . LEU A 1 91 ? -8.541 4.243 5.157 1.00 87.19 91 LEU A C 1
ATOM 719 O O . LEU A 1 91 ? -9.062 3.158 4.898 1.00 87.19 91 LEU A O 1
ATOM 723 N N . THR A 1 92 ? -7.341 4.580 4.688 1.00 88.19 92 THR A N 1
ATOM 724 C CA . THR A 1 92 ? -6.487 3.672 3.900 1.00 88.19 92 THR A CA 1
ATOM 725 C C . THR A 1 92 ? -5.411 2.991 4.745 1.00 88.19 92 THR A C 1
ATOM 727 O O . THR A 1 92 ? -4.878 1.958 4.345 1.00 88.19 92 THR A O 1
ATOM 730 N N . SER A 1 93 ? -5.113 3.554 5.914 1.00 89.38 93 SER A N 1
ATOM 731 C CA . SER A 1 93 ? -4.193 3.040 6.924 1.00 89.38 93 SER A CA 1
ATOM 732 C C . SER A 1 93 ? -4.659 3.506 8.297 1.00 89.38 93 SER A C 1
ATOM 734 O O . SER A 1 93 ? -5.274 4.564 8.403 1.00 89.38 93 SER A O 1
ATOM 736 N N . LEU A 1 94 ? -4.325 2.745 9.333 1.00 92.00 94 LEU A N 1
ATOM 737 C CA . LEU A 1 94 ? -4.616 3.082 10.720 1.00 92.00 94 LEU A CA 1
ATOM 738 C C . LEU A 1 94 ? -3.338 2.862 11.529 1.00 92.00 94 LEU A C 1
ATOM 740 O O . LEU A 1 94 ? -2.728 1.800 11.413 1.00 92.00 94 LEU A O 1
ATOM 744 N N . SER A 1 95 ? -2.902 3.866 12.290 1.00 92.25 95 SER A N 1
ATOM 745 C CA . SER A 1 95 ? -1.760 3.698 13.198 1.00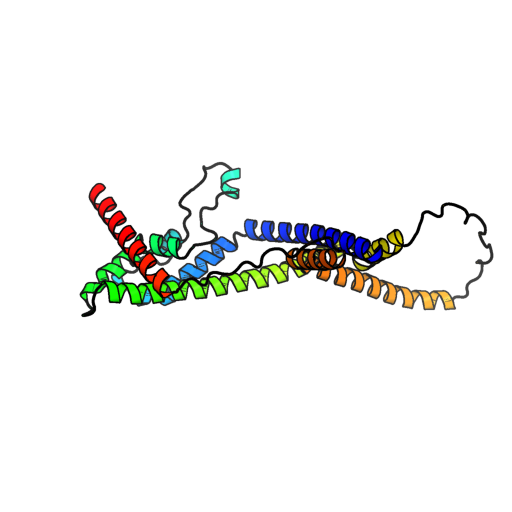 92.25 95 SER A CA 1
ATOM 746 C C . SER A 1 95 ? -2.193 2.972 14.470 1.00 92.25 95 SER A C 1
ATOM 748 O O . SER A 1 95 ? -3.369 2.990 14.823 1.00 92.25 95 SER A O 1
ATOM 750 N N . THR A 1 96 ? -1.250 2.380 15.198 1.00 93.06 96 THR A N 1
ATOM 751 C CA . THR A 1 96 ? -1.534 1.692 16.465 1.00 93.06 96 THR A CA 1
ATOM 752 C C . THR A 1 96 ? -2.168 2.624 17.504 1.00 93.06 96 THR A C 1
ATOM 754 O O . THR A 1 96 ? -3.151 2.263 18.143 1.00 93.06 96 THR A O 1
ATOM 757 N N . GLN A 1 97 ? -1.675 3.860 17.626 1.00 92.50 97 GLN A N 1
ATOM 758 C CA . GLN A 1 97 ? -2.240 4.861 18.542 1.00 92.50 97 GLN A CA 1
ATOM 759 C C . GLN A 1 97 ? -3.664 5.264 18.145 1.00 92.50 97 GLN A C 1
ATOM 761 O O . GLN A 1 97 ? -4.553 5.323 18.993 1.00 92.50 97 GLN A O 1
ATOM 766 N N . GLU A 1 98 ? -3.900 5.504 16.852 1.00 92.25 98 GLU A N 1
ATOM 767 C CA . GLU A 1 98 ? -5.236 5.836 16.355 1.00 92.25 98 GLU A CA 1
ATOM 768 C C . GLU A 1 98 ? -6.195 4.652 16.528 1.00 92.25 98 GLU A C 1
ATOM 770 O O . GLU A 1 98 ? -7.347 4.841 16.908 1.00 92.25 98 GLU A O 1
ATOM 775 N N . PHE A 1 99 ? -5.709 3.428 16.314 1.00 95.38 99 PHE A N 1
ATOM 776 C CA . PHE A 1 99 ? -6.449 2.205 16.588 1.00 95.38 99 PHE A CA 1
ATOM 777 C C . PHE A 1 99 ? -6.877 2.129 18.057 1.00 95.38 99 PHE A C 1
ATOM 779 O O . PHE A 1 99 ? -8.057 1.925 18.315 1.00 95.38 99 PHE A O 1
ATOM 786 N N . ILE A 1 100 ? -5.967 2.349 19.009 1.00 94.81 100 ILE A N 1
ATOM 787 C CA . ILE A 1 100 ? -6.276 2.314 20.448 1.00 94.81 100 ILE A CA 1
ATOM 788 C C . ILE A 1 100 ? -7.294 3.389 20.826 1.00 94.81 100 ILE A C 1
ATOM 790 O O . ILE A 1 100 ? -8.279 3.093 21.500 1.00 94.81 100 ILE A O 1
ATOM 794 N N . SER A 1 101 ? -7.084 4.623 20.362 1.00 94.12 101 SER A N 1
ATOM 795 C CA . SER A 1 101 ? -7.994 5.739 20.632 1.00 94.12 101 SER A CA 1
ATOM 796 C C . SER A 1 101 ? -9.397 5.476 20.073 1.00 94.12 101 SER A C 1
ATOM 798 O O . SER A 1 101 ? -10.394 5.707 20.756 1.00 94.12 101 SER A O 1
ATOM 800 N N . ARG A 1 102 ? -9.493 4.931 18.854 1.00 94.38 102 ARG A N 1
ATOM 801 C CA . ARG A 1 102 ? -10.778 4.547 18.254 1.00 94.38 102 ARG A CA 1
ATOM 802 C C . ARG A 1 102 ? -11.404 3.353 18.959 1.00 94.38 102 ARG A C 1
ATOM 804 O O . ARG A 1 102 ? -12.607 3.376 19.177 1.00 94.38 102 ARG A O 1
ATOM 811 N N . LEU A 1 103 ? -10.614 2.351 19.346 1.00 94.88 103 LEU A N 1
ATOM 812 C CA . LEU A 1 103 ? -11.088 1.183 20.085 1.00 94.88 103 LEU A CA 1
ATOM 813 C C . LEU A 1 103 ? -11.736 1.615 21.401 1.00 94.88 103 LEU A C 1
ATOM 815 O O . LEU A 1 103 ? -12.870 1.236 21.659 1.00 94.88 103 LEU A O 1
ATOM 819 N N . ALA A 1 104 ? -11.075 2.467 22.183 1.00 93.88 104 ALA A N 1
ATOM 820 C CA . ALA A 1 104 ? -11.636 3.036 23.409 1.00 93.88 104 ALA A CA 1
ATOM 821 C C . ALA A 1 104 ? -12.956 3.790 23.180 1.00 93.88 104 ALA A C 1
ATOM 823 O O . ALA A 1 104 ? -13.843 3.791 24.029 1.00 93.88 104 ALA A O 1
ATOM 824 N N . ALA A 1 105 ? -13.111 4.426 22.019 1.00 91.56 105 ALA A N 1
ATOM 825 C CA . ALA A 1 105 ? -14.326 5.152 21.683 1.00 91.56 105 ALA A CA 1
ATOM 826 C C . ALA A 1 105 ? -15.502 4.247 21.250 1.00 91.56 105 ALA A C 1
ATOM 828 O O . ALA A 1 105 ? -16.628 4.739 21.156 1.00 91.56 105 ALA A O 1
ATOM 829 N N . THR A 1 106 ? -15.270 2.951 21.007 1.00 91.88 106 THR A N 1
ATOM 830 C CA . THR A 1 106 ? -16.324 1.971 20.675 1.00 91.88 106 THR A CA 1
ATOM 831 C C . THR A 1 106 ? -17.020 1.401 21.912 1.00 91.88 106 THR A C 1
ATOM 833 O O . THR A 1 106 ? -16.455 1.383 23.007 1.00 91.88 106 THR A O 1
ATOM 836 N N . SER A 1 107 ? -18.235 0.877 21.727 1.00 89.62 107 SER A N 1
ATOM 837 C CA . SER A 1 107 ? -18.967 0.098 22.738 1.00 89.62 107 SER A CA 1
ATOM 838 C C . SER A 1 107 ? -18.175 -1.129 23.191 1.00 89.62 107 SER A C 1
ATOM 840 O O . SER A 1 107 ? -18.166 -1.441 24.377 1.00 89.62 107 SER A O 1
ATOM 842 N N . GLU A 1 108 ? -17.454 -1.787 22.282 1.00 90.81 108 GLU A N 1
ATOM 843 C CA . GLU A 1 108 ? -16.542 -2.884 22.601 1.00 90.81 108 GLU A CA 1
ATOM 844 C C . GLU A 1 108 ? -15.422 -2.427 23.537 1.00 90.81 108 GLU A C 1
ATOM 846 O O . GLU A 1 108 ? -15.141 -3.103 24.519 1.00 90.81 108 GLU A O 1
ATOM 851 N N . GLY A 1 109 ? -14.795 -1.278 23.269 1.00 90.81 109 GLY A N 1
ATOM 852 C CA . GLY A 1 109 ? -13.748 -0.725 24.133 1.00 90.81 109 GLY A CA 1
ATOM 853 C C . GLY A 1 109 ? -14.244 -0.415 25.542 1.00 90.81 109 GLY A C 1
ATOM 854 O O . GLY A 1 109 ? -13.568 -0.744 26.515 1.00 90.81 109 GLY A O 1
ATOM 855 N N . GLN A 1 110 ? -15.445 0.154 25.656 1.00 89.56 110 GLN A N 1
ATOM 856 C CA . GLN A 1 110 ? -16.094 0.385 26.949 1.00 89.56 110 GLN A CA 1
ATOM 857 C C . GLN A 1 110 ? -16.412 -0.937 27.661 1.00 89.56 110 GLN A C 1
ATOM 859 O O . GLN A 1 110 ? -16.081 -1.105 28.830 1.00 89.56 110 GLN A O 1
ATOM 864 N N . ALA A 1 111 ? -16.947 -1.925 26.941 1.00 88.94 111 ALA A N 1
ATOM 865 C CA . ALA A 1 111 ? -17.225 -3.243 27.499 1.00 88.94 111 ALA A CA 1
ATOM 866 C C . ALA A 1 111 ? -15.951 -3.959 27.987 1.00 88.94 111 ALA A C 1
ATOM 868 O O . ALA A 1 111 ? -15.972 -4.592 29.040 1.00 88.94 111 ALA A O 1
ATOM 869 N N . LEU A 1 112 ? -14.825 -3.814 27.275 1.00 88.75 112 LEU A N 1
ATOM 870 C CA . LEU A 1 112 ? -13.524 -4.349 27.697 1.00 88.75 112 LEU A CA 1
ATOM 871 C C . LEU A 1 112 ? -13.015 -3.696 28.991 1.00 88.75 112 LEU A C 1
ATOM 873 O O . LEU A 1 112 ? -12.401 -4.376 29.814 1.00 88.75 112 LEU A O 1
ATOM 877 N N . HIS A 1 113 ? -13.270 -2.398 29.176 1.00 87.94 113 HIS A N 1
ATOM 878 C CA . HIS A 1 113 ? -12.975 -1.691 30.422 1.00 87.94 113 HIS A CA 1
ATOM 879 C C . HIS A 1 113 ? -13.861 -2.197 31.576 1.00 87.94 113 HIS A C 1
ATOM 881 O O . HIS A 1 113 ? -13.367 -2.496 32.664 1.00 87.94 113 HIS A O 1
ATOM 887 N N . ASP A 1 114 ? -15.156 -2.391 31.323 1.00 84.62 114 ASP A N 1
ATOM 888 C CA . ASP A 1 114 ? -16.139 -2.754 32.351 1.00 84.62 114 ASP A CA 1
ATOM 889 C C . ASP A 1 114 ? -16.086 -4.241 32.758 1.00 84.62 114 ASP A C 1
ATOM 891 O O . ASP A 1 114 ? -16.489 -4.618 33.864 1.00 84.62 114 ASP A O 1
ATOM 895 N N . GLN A 1 115 ? -15.526 -5.105 31.904 1.00 75.56 115 GLN A N 1
ATOM 896 C CA . GLN A 1 115 ? -15.391 -6.549 32.142 1.00 75.56 115 GLN A CA 1
ATOM 897 C C . GLN A 1 115 ? -14.496 -6.908 33.344 1.00 75.56 115 GLN A C 1
ATOM 899 O O . GLN A 1 115 ? -14.546 -8.030 33.861 1.00 75.56 115 GLN A O 1
ATOM 904 N N . LYS A 1 116 ? -13.742 -5.932 33.858 1.00 64.94 116 LYS A N 1
ATOM 905 C CA . LYS A 1 116 ? -13.001 -5.977 35.126 1.00 64.94 116 LYS A CA 1
ATOM 906 C C . LYS A 1 116 ? -13.785 -6.611 36.283 1.00 64.94 116 LYS A C 1
ATOM 908 O O . LYS A 1 116 ? -13.178 -7.276 37.119 1.00 64.94 116 LYS A O 1
ATOM 913 N N . GLY A 1 117 ? -15.112 -6.452 36.330 1.00 55.41 117 GLY A N 1
ATOM 914 C CA . GLY A 1 117 ? -15.957 -6.908 37.443 1.00 55.41 117 GLY A CA 1
ATOM 915 C C . GLY A 1 117 ? -15.884 -8.406 37.793 1.00 55.41 117 GLY A C 1
ATOM 916 O O . GLY A 1 117 ? -16.429 -8.803 38.819 1.00 55.41 117 GLY A O 1
ATOM 917 N N . GLN A 1 118 ? -15.229 -9.242 36.977 1.00 57.81 118 GLN A N 1
ATOM 918 C CA . GLN A 1 118 ? -15.166 -10.699 37.157 1.00 57.81 118 GLN A CA 1
ATOM 919 C C . GLN A 1 118 ? -13.768 -11.255 37.496 1.00 57.81 118 GLN A C 1
ATOM 921 O O . GLN A 1 118 ? -13.661 -12.444 37.788 1.00 57.81 118 GLN A O 1
ATOM 926 N N . SER A 1 119 ? -12.701 -10.443 37.482 1.00 61.81 119 SER A N 1
ATOM 927 C CA . SER A 1 119 ? -11.320 -10.916 37.704 1.00 61.81 119 SER A CA 1
ATOM 928 C C . SER A 1 119 ? -10.700 -10.345 38.982 1.00 61.81 119 SER A C 1
ATOM 930 O O . SER A 1 119 ? -10.768 -9.148 39.226 1.00 61.81 119 SER A O 1
ATOM 932 N N . SER A 1 120 ? -10.015 -11.180 39.772 1.00 68.31 120 SER A N 1
ATOM 933 C CA . SER A 1 120 ? -9.315 -10.781 41.012 1.00 68.31 120 SER A CA 1
ATOM 934 C C . SER A 1 120 ? -8.001 -10.008 40.789 1.00 68.31 120 SER A C 1
ATOM 936 O O . SER A 1 120 ? -7.247 -9.792 41.736 1.00 68.31 120 SER A O 1
ATOM 938 N N . ILE A 1 121 ? -7.679 -9.670 39.539 1.00 75.69 121 ILE A N 1
ATOM 939 C CA . ILE A 1 121 ? -6.418 -9.040 39.131 1.00 75.69 121 ILE A CA 1
ATOM 940 C C . ILE A 1 121 ? -6.597 -7.518 39.147 1.00 75.69 121 ILE A C 1
ATOM 942 O O . ILE A 1 121 ? -7.674 -7.011 38.840 1.00 75.69 121 ILE A O 1
ATOM 946 N N . ASP A 1 122 ? -5.528 -6.796 39.484 1.00 84.50 122 ASP A N 1
ATOM 947 C CA . ASP A 1 122 ? -5.465 -5.341 39.359 1.00 84.50 122 ASP A CA 1
ATOM 948 C C . ASP A 1 122 ? -5.881 -4.858 37.950 1.00 84.50 122 ASP A C 1
ATOM 950 O O . ASP A 1 122 ? -5.496 -5.433 36.928 1.00 84.50 122 ASP A O 1
ATOM 954 N N . GLU A 1 123 ? -6.675 -3.786 37.903 1.00 82.56 123 GLU A N 1
ATOM 955 C CA . GLU A 1 123 ? -7.283 -3.238 36.683 1.00 82.56 123 GLU A CA 1
ATOM 956 C C . GLU A 1 123 ? -6.248 -2.873 35.628 1.00 82.56 123 GLU A C 1
ATOM 958 O O . GLU A 1 123 ? -6.384 -3.237 34.458 1.00 82.56 123 GLU A O 1
ATOM 963 N N . GLN A 1 124 ? -5.198 -2.171 36.051 1.00 85.19 124 GLN A N 1
ATOM 964 C CA . GLN A 1 124 ? -4.151 -1.718 35.147 1.00 85.19 124 GLN A CA 1
ATOM 965 C C . GLN A 1 124 ? -3.393 -2.917 34.590 1.00 85.1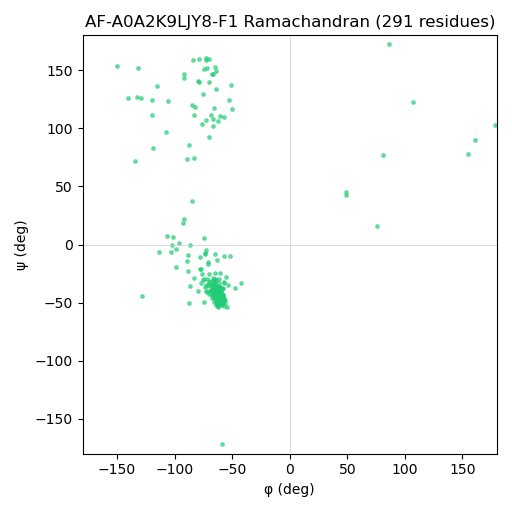9 124 GLN A C 1
ATOM 967 O O . GLN A 1 124 ? -3.107 -2.966 33.398 1.00 85.19 124 GLN A O 1
ATOM 972 N N . THR A 1 125 ? -3.146 -3.931 35.421 1.00 87.69 125 THR A N 1
ATOM 973 C CA . THR A 1 125 ? -2.480 -5.170 35.007 1.00 87.69 125 THR A CA 1
ATOM 974 C C . THR A 1 125 ? -3.307 -5.969 33.987 1.00 87.69 125 THR A C 1
ATOM 976 O O . THR A 1 125 ? -2.753 -6.456 32.992 1.00 87.69 125 THR A O 1
ATOM 979 N N . TYR A 1 126 ? -4.627 -6.075 34.185 1.00 87.94 126 TYR A N 1
ATOM 980 C CA . TYR A 1 126 ? -5.538 -6.709 33.223 1.00 87.94 126 TYR A CA 1
ATOM 981 C C . TYR A 1 126 ? -5.552 -5.954 31.889 1.00 87.94 126 TYR A C 1
ATOM 983 O O . TYR A 1 126 ? -5.258 -6.544 30.844 1.00 87.94 126 TYR A O 1
ATOM 991 N N . LEU A 1 127 ? -5.817 -4.644 31.929 1.00 89.25 127 LEU A N 1
ATOM 992 C CA . LEU A 1 127 ? -5.891 -3.807 30.733 1.00 89.25 127 LEU A CA 1
ATOM 993 C C . LEU A 1 127 ? -4.566 -3.803 29.977 1.00 89.25 127 LEU A C 1
ATOM 995 O O . LEU A 1 127 ? -4.562 -3.990 28.767 1.00 89.25 127 LEU A O 1
ATOM 999 N N . ARG A 1 128 ? -3.433 -3.696 30.673 1.00 90.81 128 ARG A N 1
ATOM 1000 C CA . ARG A 1 128 ? -2.093 -3.765 30.078 1.00 90.81 128 ARG A CA 1
ATOM 1001 C C . ARG A 1 128 ? -1.869 -5.063 29.308 1.00 90.81 128 ARG A C 1
ATOM 1003 O O . ARG A 1 128 ? -1.389 -5.037 28.176 1.00 90.81 128 ARG A O 1
ATOM 1010 N N . THR A 1 129 ? -2.234 -6.197 29.902 1.00 90.12 129 THR A N 1
ATOM 1011 C CA . THR A 1 129 ? -2.058 -7.520 29.284 1.00 90.12 129 THR A CA 1
ATOM 1012 C C . THR A 1 129 ? -2.962 -7.683 28.063 1.00 90.12 129 THR A C 1
ATOM 1014 O O . THR A 1 129 ? -2.509 -8.096 26.995 1.00 90.12 129 THR A O 1
ATOM 1017 N N . MET A 1 130 ? -4.233 -7.306 28.198 1.00 90.88 130 MET A N 1
ATOM 1018 C CA . MET A 1 130 ? -5.219 -7.361 27.123 1.00 90.88 130 MET A CA 1
ATOM 1019 C C . MET A 1 130 ? -4.842 -6.439 25.956 1.00 90.88 130 MET A C 1
ATOM 1021 O O . MET A 1 130 ? -4.822 -6.872 24.805 1.00 90.88 130 MET A O 1
ATOM 1025 N N . LEU A 1 131 ? -4.513 -5.178 26.243 1.00 93.00 131 LEU A N 1
ATOM 1026 C CA . LEU A 1 131 ? -4.181 -4.173 25.237 1.00 93.00 131 LEU A CA 1
ATOM 1027 C C . LEU A 1 131 ? -2.876 -4.527 24.519 1.00 93.00 131 LEU A C 1
ATOM 1029 O O . LEU A 1 131 ? -2.799 -4.375 23.301 1.00 93.00 131 LEU A O 1
ATOM 1033 N N . SER A 1 132 ? -1.893 -5.081 25.239 1.00 92.75 132 SER A N 1
ATOM 1034 C CA . SER A 1 132 ? -0.684 -5.664 24.647 1.00 92.75 132 SER A CA 1
ATOM 1035 C C . SER A 1 132 ? -1.030 -6.779 23.654 1.00 92.75 132 SER A C 1
ATOM 1037 O O . SER A 1 132 ? -0.574 -6.749 22.511 1.00 92.75 132 SER A O 1
ATOM 1039 N N . HIS A 1 133 ? -1.912 -7.713 24.031 1.00 92.00 133 HIS A N 1
ATOM 1040 C CA . HIS A 1 133 ? -2.329 -8.803 23.146 1.00 92.00 133 HIS A CA 1
ATOM 1041 C C . HIS A 1 133 ? -3.073 -8.307 21.893 1.00 92.00 133 HIS A C 1
ATOM 1043 O O . HIS A 1 133 ? -2.735 -8.716 20.779 1.00 92.00 133 HIS A O 1
ATOM 1049 N N . ILE A 1 134 ? -4.047 -7.401 22.048 1.00 94.25 134 ILE A N 1
ATOM 1050 C CA . ILE A 1 134 ? -4.814 -6.835 20.924 1.00 94.25 134 ILE A CA 1
ATOM 1051 C C . ILE A 1 134 ? -3.886 -6.069 19.977 1.00 94.25 134 ILE A C 1
ATOM 1053 O O . ILE A 1 134 ? -3.931 -6.272 18.763 1.00 94.25 134 ILE A O 1
ATOM 1057 N N . THR A 1 135 ? -3.020 -5.221 20.532 1.00 94.06 135 THR A N 1
ATOM 1058 C CA . THR A 1 135 ? -2.102 -4.384 19.755 1.00 94.06 135 THR A CA 1
ATOM 1059 C C . THR A 1 135 ? -1.090 -5.226 18.989 1.00 94.06 135 THR A C 1
ATOM 1061 O O . THR A 1 135 ? -0.907 -5.041 17.790 1.00 94.06 135 THR A O 1
ATOM 1064 N N . HIS A 1 136 ? -0.512 -6.235 19.638 1.00 93.44 136 HIS A N 1
ATOM 1065 C CA . HIS A 1 136 ? 0.397 -7.164 18.983 1.00 93.44 136 HIS A CA 1
ATOM 1066 C C . HIS A 1 136 ? -0.273 -7.905 17.810 1.00 93.44 136 HIS A C 1
ATOM 1068 O O . HIS A 1 136 ? 0.325 -8.065 16.744 1.00 93.44 136 HIS A O 1
ATOM 1074 N N . ARG A 1 137 ? -1.536 -8.335 17.957 1.00 94.88 137 ARG A N 1
ATOM 1075 C CA . ARG A 1 137 ? -2.287 -8.968 16.856 1.00 94.88 137 ARG A CA 1
ATOM 1076 C C . ARG A 1 137 ? -2.603 -7.979 15.735 1.00 94.88 137 ARG A C 1
ATOM 1078 O O . ARG A 1 137 ? -2.485 -8.357 14.569 1.00 94.88 137 ARG A O 1
ATOM 1085 N N . PHE A 1 138 ? -2.950 -6.736 16.064 1.00 94.88 138 PHE A N 1
ATOM 1086 C CA . PHE A 1 138 ? -3.134 -5.666 15.083 1.00 94.88 138 PHE A CA 1
ATOM 1087 C C . PHE A 1 138 ? -1.857 -5.430 14.262 1.00 94.88 138 PHE A C 1
ATOM 1089 O O . PHE A 1 138 ? -1.923 -5.439 13.031 1.00 94.88 138 PHE A O 1
ATOM 1096 N N . ASP A 1 139 ? -0.700 -5.328 14.917 1.00 93.00 139 ASP A N 1
ATOM 1097 C CA . ASP A 1 139 ? 0.588 -5.105 14.255 1.00 93.00 139 ASP A CA 1
ATOM 1098 C C . ASP A 1 139 ? 0.977 -6.289 13.355 1.00 93.00 139 ASP A C 1
ATOM 1100 O O . ASP A 1 139 ? 1.348 -6.088 12.197 1.00 93.00 139 ASP A O 1
ATOM 1104 N N . ILE A 1 140 ? 0.821 -7.536 13.825 1.00 92.75 140 ILE A N 1
ATOM 1105 C CA . ILE A 1 140 ? 1.086 -8.735 13.008 1.00 92.75 140 ILE A CA 1
ATOM 1106 C C . ILE A 1 140 ? 0.196 -8.768 11.762 1.00 92.75 140 ILE A C 1
ATOM 1108 O O . ILE A 1 140 ? 0.686 -9.008 10.654 1.00 92.75 140 ILE A O 1
ATOM 1112 N N . LEU A 1 141 ? -1.110 -8.529 11.919 1.00 93.81 141 LEU A N 1
ATOM 1113 C CA . LEU A 1 141 ? -2.034 -8.506 10.786 1.00 93.81 141 LEU A CA 1
ATOM 1114 C C . LEU A 1 141 ? -1.706 -7.354 9.823 1.00 93.81 141 LEU A C 1
ATOM 1116 O O . LEU A 1 141 ? -1.777 -7.536 8.606 1.00 93.81 141 LEU A O 1
ATOM 1120 N N . GLY A 1 142 ? -1.295 -6.196 10.348 1.00 92.69 142 GLY A N 1
ATOM 1121 C CA . GLY A 1 142 ? -0.860 -5.033 9.571 1.00 92.69 142 GLY A CA 1
ATOM 1122 C C . GLY A 1 142 ? 0.400 -5.296 8.754 1.00 92.69 142 GLY A C 1
ATOM 1123 O O . GLY A 1 142 ? 0.444 -4.977 7.560 1.00 92.69 142 GLY A O 1
ATOM 1124 N N . LEU A 1 143 ? 1.401 -5.940 9.356 1.00 92.38 143 LEU A N 1
ATOM 1125 C CA . LEU A 1 143 ? 2.619 -6.372 8.671 1.00 92.38 143 LEU A CA 1
ATOM 1126 C C . LEU A 1 143 ? 2.300 -7.379 7.562 1.00 92.38 143 LEU A C 1
ATOM 1128 O O . LEU A 1 143 ? 2.760 -7.208 6.431 1.00 92.38 143 LEU A O 1
ATOM 1132 N N . GLY A 1 144 ? 1.457 -8.375 7.850 1.00 92.62 144 GLY A N 1
ATOM 1133 C CA . GLY A 1 144 ? 1.018 -9.366 6.866 1.00 92.62 144 GLY A CA 1
ATOM 1134 C C . GLY A 1 144 ? 0.260 -8.743 5.690 1.00 92.62 144 GLY A C 1
ATOM 1135 O O . GLY A 1 144 ? 0.550 -9.043 4.531 1.00 92.62 144 GLY A O 1
ATOM 1136 N N . ALA A 1 145 ? -0.669 -7.822 5.963 1.00 90.12 145 ALA A N 1
ATOM 1137 C CA . ALA A 1 145 ? -1.392 -7.088 4.925 1.00 90.12 145 ALA A CA 1
ATOM 1138 C C . ALA A 1 145 ? -0.444 -6.229 4.073 1.00 90.12 145 ALA A C 1
ATOM 1140 O O . ALA A 1 145 ? -0.550 -6.210 2.846 1.00 90.12 145 ALA A O 1
ATOM 1141 N N . THR A 1 146 ? 0.518 -5.558 4.709 1.00 90.38 146 THR A N 1
ATOM 1142 C CA . THR A 1 146 ? 1.528 -4.747 4.021 1.00 90.38 146 THR A CA 1
ATOM 1143 C C . THR A 1 146 ? 2.394 -5.596 3.090 1.00 90.38 146 THR A C 1
ATOM 1145 O O . THR A 1 146 ? 2.594 -5.211 1.937 1.00 90.38 146 THR A O 1
ATOM 1148 N N . ASP A 1 147 ? 2.881 -6.756 3.545 1.00 91.94 147 ASP A N 1
ATOM 1149 C CA . ASP A 1 147 ? 3.665 -7.672 2.705 1.00 91.94 147 ASP A CA 1
ATOM 1150 C C . ASP A 1 147 ? 2.840 -8.200 1.522 1.00 91.94 147 ASP A C 1
ATOM 1152 O O . ASP A 1 147 ? 3.294 -8.178 0.376 1.00 91.94 147 ASP A O 1
ATOM 1156 N N . TYR A 1 148 ? 1.582 -8.579 1.770 1.00 90.81 148 TYR A N 1
ATOM 1157 C CA . TYR A 1 148 ? 0.653 -8.996 0.721 1.00 90.81 148 TYR A CA 1
ATOM 1158 C C . TYR A 1 148 ? 0.489 -7.922 -0.370 1.00 90.81 148 TYR A C 1
ATOM 1160 O O . TYR A 1 148 ? 0.611 -8.223 -1.562 1.00 90.81 148 TYR A O 1
ATOM 1168 N N . PHE A 1 149 ? 0.262 -6.659 0.012 1.00 88.50 149 PHE A N 1
ATOM 1169 C CA . PHE A 1 149 ? 0.124 -5.564 -0.953 1.00 88.50 149 PHE A CA 1
ATOM 1170 C C . PHE A 1 149 ? 1.419 -5.274 -1.707 1.00 88.50 149 PHE A C 1
ATOM 1172 O O . PHE A 1 149 ? 1.357 -5.024 -2.911 1.00 88.50 149 PHE A O 1
ATOM 1179 N N . LYS A 1 150 ? 2.578 -5.354 -1.041 1.00 89.69 150 LYS A N 1
ATOM 1180 C CA . LYS A 1 150 ? 3.888 -5.201 -1.689 1.00 89.69 150 LYS A CA 1
ATOM 1181 C C . LYS A 1 150 ? 4.090 -6.255 -2.775 1.00 89.69 150 LYS A C 1
ATOM 1183 O O . LYS A 1 150 ? 4.335 -5.892 -3.920 1.00 89.69 150 LYS A O 1
ATOM 1188 N N . ARG A 1 151 ? 3.895 -7.542 -2.460 1.00 90.06 151 ARG A N 1
ATOM 1189 C CA . ARG A 1 151 ? 4.042 -8.639 -3.438 1.00 90.06 151 ARG A CA 1
ATOM 1190 C C . ARG A 1 151 ? 3.106 -8.477 -4.630 1.00 90.06 151 ARG A C 1
ATOM 1192 O O . ARG A 1 151 ? 3.514 -8.664 -5.775 1.00 90.06 151 ARG A O 1
ATOM 1199 N N . ARG A 1 152 ?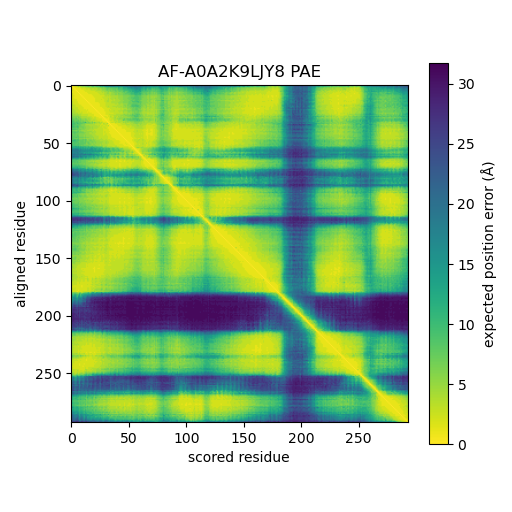 1.852 -8.104 -4.368 1.00 90.81 152 ARG A N 1
ATOM 1200 C CA . ARG A 1 152 ? 0.847 -7.893 -5.412 1.00 90.81 152 ARG A CA 1
ATOM 1201 C C . ARG A 1 152 ? 1.188 -6.698 -6.306 1.00 90.81 152 ARG A C 1
ATOM 1203 O O . ARG A 1 152 ? 1.069 -6.810 -7.522 1.00 90.81 152 ARG A O 1
ATOM 1210 N N . ALA A 1 153 ? 1.649 -5.591 -5.725 1.00 90.12 153 ALA A N 1
ATOM 1211 C CA . ALA A 1 153 ? 2.108 -4.428 -6.478 1.00 90.12 153 ALA A CA 1
ATOM 1212 C C . ALA A 1 153 ? 3.326 -4.764 -7.349 1.00 90.12 153 ALA A C 1
ATOM 1214 O O . ALA A 1 153 ? 3.338 -4.399 -8.519 1.00 90.12 153 ALA A O 1
ATOM 1215 N N . SER A 1 154 ? 4.302 -5.515 -6.824 1.00 90.00 154 SER A N 1
ATOM 1216 C CA . SER A 1 154 ? 5.468 -5.965 -7.596 1.00 90.00 154 SER A CA 1
ATOM 1217 C C . SER A 1 154 ? 5.073 -6.856 -8.773 1.00 90.00 154 SER A C 1
ATOM 1219 O O . SER A 1 154 ? 5.580 -6.679 -9.877 1.00 90.00 154 SER A O 1
ATOM 1221 N N . PHE A 1 155 ? 4.131 -7.783 -8.573 1.00 92.62 155 PHE A N 1
ATOM 1222 C CA . PHE A 1 155 ? 3.608 -8.601 -9.668 1.00 92.62 155 PHE A CA 1
ATOM 1223 C C . PHE A 1 155 ? 2.937 -7.738 -10.746 1.00 92.62 155 PHE A C 1
ATOM 1225 O O . PHE A 1 155 ? 3.205 -7.910 -11.934 1.00 92.62 155 PHE A O 1
ATOM 1232 N N . TYR A 1 156 ? 2.109 -6.768 -10.347 1.00 93.00 156 TYR A N 1
ATOM 1233 C CA . TYR A 1 156 ? 1.489 -5.848 -11.299 1.00 93.00 156 TYR A CA 1
ATOM 1234 C C . TYR A 1 156 ? 2.498 -4.942 -12.002 1.00 93.00 156 TYR A C 1
ATOM 1236 O O . TYR A 1 156 ? 2.326 -4.689 -13.189 1.00 93.00 156 TYR A O 1
ATOM 1244 N N . ALA A 1 157 ? 3.565 -4.509 -11.329 1.00 93.50 157 ALA A N 1
ATOM 1245 C CA . ALA A 1 157 ? 4.644 -3.750 -11.954 1.00 93.50 157 ALA A CA 1
ATOM 1246 C C . ALA A 1 157 ? 5.330 -4.539 -13.064 1.00 93.50 157 ALA A C 1
ATOM 1248 O O . ALA A 1 157 ? 5.543 -3.995 -14.144 1.00 93.50 157 ALA A O 1
ATOM 1249 N N . LEU A 1 158 ? 5.587 -5.828 -12.843 1.00 93.94 158 LEU A N 1
ATOM 1250 C CA . LEU A 1 158 ? 6.151 -6.702 -13.867 1.00 93.94 158 LEU A CA 1
ATOM 1251 C C . LEU A 1 158 ? 5.215 -6.843 -15.072 1.00 93.94 158 LEU A C 1
ATOM 1253 O O . LEU A 1 158 ? 5.647 -6.677 -16.210 1.00 93.94 158 LEU A O 1
ATOM 1257 N N . VAL A 1 159 ? 3.926 -7.099 -14.834 1.00 95.69 159 VAL A N 1
ATOM 1258 C CA . VAL A 1 159 ? 2.939 -7.250 -15.916 1.00 95.69 159 VAL A CA 1
ATOM 1259 C C . VAL A 1 159 ? 2.762 -5.946 -16.696 1.00 95.69 159 VAL A C 1
ATOM 1261 O O . VAL A 1 159 ? 2.793 -5.957 -17.922 1.00 95.69 159 VAL A O 1
ATOM 1264 N N . ILE A 1 160 ? 2.598 -4.816 -16.007 1.00 95.50 160 ILE A N 1
ATOM 1265 C CA . ILE A 1 160 ? 2.410 -3.507 -16.645 1.00 95.50 160 ILE A CA 1
ATOM 1266 C C . ILE A 1 160 ? 3.686 -3.072 -17.367 1.00 95.50 160 ILE A C 1
ATOM 1268 O O . ILE A 1 160 ? 3.588 -2.542 -18.467 1.00 95.50 160 ILE A O 1
ATOM 1272 N N . GLY A 1 161 ? 4.867 -3.328 -16.800 1.00 95.19 161 GLY A N 1
ATOM 1273 C CA . GLY A 1 161 ? 6.149 -3.084 -17.462 1.00 95.19 161 GLY A CA 1
ATOM 1274 C C . GLY A 1 161 ? 6.279 -3.874 -18.764 1.00 95.19 161 GLY A C 1
ATOM 1275 O O . GLY A 1 161 ? 6.639 -3.302 -19.790 1.00 95.19 161 GLY A O 1
ATOM 1276 N N . LEU A 1 162 ? 5.899 -5.157 -18.755 1.00 96.12 162 LEU A N 1
ATOM 1277 C CA . LEU A 1 162 ? 5.865 -5.993 -19.956 1.00 96.12 162 LEU A CA 1
ATOM 1278 C C . LEU A 1 162 ? 4.885 -5.470 -21.006 1.00 96.12 162 LEU A C 1
ATOM 1280 O O . LEU A 1 162 ? 5.245 -5.358 -22.176 1.00 96.12 162 LEU A O 1
ATOM 1284 N N . LEU A 1 163 ? 3.668 -5.114 -20.592 1.00 96.38 163 LEU A N 1
ATOM 1285 C CA . LEU A 1 163 ? 2.681 -4.527 -21.493 1.00 96.38 163 LEU A CA 1
ATOM 1286 C C . LEU A 1 163 ? 3.187 -3.212 -22.086 1.00 96.38 163 LEU A C 1
ATOM 1288 O O . LEU A 1 163 ? 3.095 -3.039 -23.293 1.00 96.38 163 LEU A O 1
ATOM 1292 N N . LEU A 1 164 ? 3.774 -2.331 -21.271 1.00 93.81 164 LEU A N 1
ATOM 1293 C CA . LEU A 1 164 ? 4.322 -1.054 -21.720 1.00 93.81 164 LEU A CA 1
ATOM 1294 C C . LEU A 1 164 ? 5.439 -1.259 -22.751 1.00 93.81 164 LEU A C 1
ATOM 1296 O O . LEU A 1 164 ? 5.429 -0.613 -23.797 1.00 93.81 164 LEU A O 1
ATOM 1300 N N . ALA A 1 165 ? 6.371 -2.179 -22.486 1.00 93.31 165 ALA A N 1
ATOM 1301 C CA . ALA A 1 165 ? 7.453 -2.494 -23.413 1.00 93.31 165 ALA A CA 1
ATOM 1302 C C . ALA A 1 165 ? 6.928 -3.037 -24.749 1.00 93.31 165 ALA A C 1
ATOM 1304 O O . ALA A 1 165 ? 7.401 -2.610 -25.798 1.00 93.31 165 ALA A O 1
ATOM 1305 N N . LEU A 1 166 ? 5.917 -3.912 -24.720 1.00 93.06 166 LEU A N 1
ATOM 1306 C CA . LEU A 1 166 ? 5.269 -4.443 -25.923 1.00 93.06 166 LEU A CA 1
ATOM 1307 C C . LEU A 1 166 ? 4.518 -3.357 -26.701 1.00 93.06 166 LEU A C 1
ATOM 1309 O O . LEU A 1 166 ? 4.707 -3.229 -27.907 1.00 93.06 166 LEU A O 1
ATOM 1313 N N . THR A 1 167 ? 3.683 -2.557 -26.032 1.00 93.56 167 THR A N 1
ATOM 1314 C CA . THR A 1 167 ? 2.846 -1.547 -26.698 1.00 93.56 167 THR A CA 1
ATOM 1315 C C . THR A 1 167 ? 3.658 -0.394 -27.264 1.00 93.56 167 THR A C 1
ATOM 1317 O O . THR A 1 167 ? 3.303 0.157 -28.300 1.00 93.56 167 THR A O 1
ATOM 1320 N N . CYS A 1 168 ? 4.737 -0.018 -26.580 1.00 91.94 168 CYS A N 1
ATOM 1321 C CA . CYS A 1 168 ? 5.605 1.076 -26.996 1.00 91.94 168 CYS A CA 1
ATOM 1322 C C . CYS A 1 168 ? 6.831 0.594 -27.786 1.00 91.94 168 CYS A C 1
ATOM 1324 O O . CYS A 1 168 ? 7.652 1.427 -28.155 1.00 91.94 168 CYS A O 1
ATOM 1326 N N . ASN A 1 169 ? 6.961 -0.717 -28.035 1.00 91.75 169 ASN A N 1
ATOM 1327 C CA . ASN A 1 169 ? 8.119 -1.340 -28.685 1.00 91.75 169 ASN A CA 1
ATOM 1328 C C . ASN A 1 169 ? 9.458 -0.880 -28.068 1.00 91.75 169 ASN A C 1
ATOM 1330 O O . ASN A 1 169 ? 10.392 -0.496 -28.770 1.00 91.75 169 ASN A O 1
ATOM 1334 N N . ILE A 1 170 ? 9.529 -0.847 -26.733 1.00 89.19 170 ILE A N 1
ATOM 1335 C CA . ILE A 1 170 ? 10.708 -0.361 -26.007 1.00 89.19 170 ILE A CA 1
ATOM 1336 C C . ILE A 1 170 ? 11.742 -1.479 -25.932 1.00 89.19 170 ILE A C 1
ATOM 1338 O O . ILE A 1 170 ? 11.505 -2.496 -25.280 1.00 89.19 170 ILE A O 1
ATOM 1342 N N . ASN A 1 171 ? 12.914 -1.241 -26.521 1.00 92.44 171 ASN A N 1
ATOM 1343 C CA . ASN A 1 171 ? 14.075 -2.118 -26.429 1.00 92.44 171 ASN A CA 1
ATOM 1344 C C . ASN A 1 171 ? 15.158 -1.492 -25.531 1.00 92.44 171 ASN A C 1
ATOM 1346 O O . ASN A 1 171 ? 15.954 -0.656 -25.953 1.00 92.44 171 ASN A O 1
ATOM 1350 N N . ALA A 1 172 ? 15.186 -1.899 -24.264 1.00 90.19 172 ALA A N 1
ATOM 1351 C CA . ALA A 1 172 ? 16.128 -1.412 -23.265 1.00 90.19 172 ALA A CA 1
ATOM 1352 C C . ALA A 1 172 ? 17.583 -1.791 -23.585 1.00 90.19 172 ALA A C 1
ATOM 1354 O O . ALA A 1 172 ? 18.487 -1.024 -23.263 1.00 90.19 172 ALA A O 1
ATOM 1355 N N . LEU A 1 173 ? 17.829 -2.941 -24.222 1.00 88.75 173 LEU A N 1
ATOM 1356 C CA . LEU A 1 173 ? 19.188 -3.341 -24.603 1.00 88.75 173 LEU A CA 1
ATOM 1357 C C . LEU A 1 173 ? 19.735 -2.473 -25.730 1.00 88.75 173 LEU A C 1
ATOM 1359 O O . LEU A 1 173 ? 20.884 -2.046 -25.673 1.00 88.75 173 LEU A O 1
ATOM 1363 N N . GLU A 1 174 ? 18.904 -2.187 -26.727 1.00 86.56 174 GLU A N 1
ATOM 1364 C CA . GLU A 1 174 ? 19.263 -1.275 -27.810 1.00 86.56 174 GLU A CA 1
ATOM 1365 C C . GLU A 1 174 ? 19.492 0.136 -27.279 1.00 86.56 174 GLU A C 1
ATOM 1367 O O . GLU A 1 174 ? 20.522 0.726 -27.577 1.00 86.56 174 GLU A O 1
ATOM 1372 N N . LEU A 1 175 ? 18.624 0.624 -26.389 1.00 87.12 175 LEU A N 1
ATOM 1373 C CA . LEU A 1 175 ? 18.811 1.913 -25.728 1.00 87.12 175 LEU A CA 1
ATOM 1374 C C . LEU A 1 175 ? 20.144 1.982 -24.959 1.00 87.12 175 LEU A C 1
ATOM 1376 O O . LEU A 1 175 ? 20.877 2.963 -25.069 1.00 87.12 175 LEU A O 1
ATOM 1380 N N . LEU A 1 176 ? 20.479 0.938 -24.194 1.00 88.12 176 LEU A N 1
ATOM 1381 C CA . LEU A 1 176 ? 21.759 0.842 -23.490 1.00 88.12 176 LEU A CA 1
ATOM 1382 C C . LEU A 1 176 ? 22.938 0.851 -24.470 1.00 88.12 176 LEU A C 1
ATOM 1384 O O . LEU A 1 176 ? 23.919 1.557 -24.247 1.00 88.12 176 LEU A O 1
ATOM 1388 N N . HIS A 1 177 ? 22.840 0.081 -25.552 1.00 87.38 177 HIS A N 1
ATOM 1389 C CA . HIS A 1 177 ? 23.865 0.018 -26.585 1.00 87.38 177 HIS A CA 1
ATOM 1390 C C . HIS A 1 177 ? 24.066 1.380 -27.261 1.00 87.38 177 HIS A C 1
ATOM 1392 O O . HIS A 1 177 ? 25.206 1.815 -27.409 1.00 87.38 177 HIS A O 1
ATOM 1398 N N . THR A 1 178 ? 22.984 2.100 -27.571 1.00 86.00 178 THR A N 1
ATOM 1399 C CA . THR A 1 178 ? 23.037 3.475 -28.084 1.00 86.00 178 THR A CA 1
ATOM 1400 C C . THR A 1 178 ? 23.770 4.399 -27.114 1.00 86.00 178 THR A C 1
ATOM 1402 O O . THR A 1 178 ? 24.695 5.089 -27.530 1.00 86.00 178 THR A O 1
ATOM 1405 N N . TYR A 1 179 ? 23.447 4.368 -25.815 1.00 86.06 179 TYR A N 1
ATOM 1406 C CA . TYR A 1 179 ? 24.147 5.194 -24.823 1.00 86.06 179 TYR A CA 1
ATOM 1407 C C . TYR A 1 179 ? 25.634 4.845 -24.683 1.00 86.06 179 TYR A C 1
ATOM 1409 O O . TYR A 1 179 ? 26.452 5.737 -24.446 1.00 86.06 179 TYR A O 1
ATOM 1417 N N . LEU A 1 180 ? 25.998 3.566 -24.805 1.00 86.44 180 LEU A N 1
ATOM 1418 C CA . LEU A 1 180 ? 27.389 3.118 -24.714 1.00 86.44 180 LEU A CA 1
ATOM 1419 C C . LEU A 1 180 ? 28.211 3.481 -25.960 1.00 86.44 180 LEU A C 1
ATOM 1421 O O . LEU A 1 180 ? 29.384 3.820 -25.818 1.00 86.44 180 LEU A O 1
ATOM 1425 N N . LEU A 1 181 ? 27.615 3.424 -27.155 1.00 80.31 181 LEU A N 1
ATOM 1426 C CA . LEU A 1 181 ? 28.293 3.728 -28.419 1.00 80.31 181 LEU A CA 1
ATOM 1427 C C . LEU A 1 181 ? 28.415 5.229 -28.701 1.00 80.31 181 LEU A C 1
ATOM 1429 O O . LEU A 1 181 ? 29.461 5.679 -29.168 1.00 80.31 181 LEU A O 1
ATOM 1433 N N . ASP A 1 182 ? 27.376 6.012 -28.409 1.00 67.69 182 ASP A N 1
ATOM 1434 C CA . ASP A 1 182 ? 27.363 7.449 -28.716 1.00 67.69 182 ASP A CA 1
ATOM 1435 C C . ASP A 1 182 ? 28.392 8.213 -27.858 1.00 67.69 182 ASP A C 1
ATOM 1437 O O . ASP A 1 182 ? 29.128 9.063 -28.349 1.00 67.69 182 ASP A O 1
ATOM 1441 N N . ASN A 1 183 ? 28.591 7.793 -26.602 1.00 59.22 183 ASN A N 1
ATOM 1442 C CA . ASN A 1 183 ? 29.648 8.330 -25.731 1.00 59.22 183 ASN A CA 1
ATOM 1443 C C . ASN A 1 183 ? 31.074 7.866 -26.101 1.00 59.22 183 ASN A C 1
ATOM 1445 O O . ASN A 1 183 ? 32.045 8.355 -25.519 1.00 59.22 183 ASN A O 1
ATOM 1449 N N . ALA A 1 184 ? 31.221 6.918 -27.034 1.00 53.34 184 ALA A N 1
ATOM 1450 C CA . ALA A 1 184 ? 32.514 6.409 -27.497 1.00 53.34 184 ALA A CA 1
ATOM 1451 C C . ALA A 1 184 ? 32.986 7.043 -28.819 1.00 53.34 184 ALA A C 1
ATOM 1453 O O . ALA A 1 184 ? 34.107 6.766 -29.249 1.00 53.34 184 ALA A O 1
ATOM 1454 N N . THR A 1 185 ? 32.180 7.904 -29.452 1.00 45.44 185 THR A N 1
ATOM 1455 C CA . THR A 1 185 ? 32.472 8.422 -30.797 1.00 45.44 185 THR A CA 1
ATOM 1456 C C . THR A 1 185 ? 32.601 9.953 -30.782 1.00 45.44 185 THR A C 1
ATOM 1458 O O . THR A 1 185 ? 31.604 10.643 -30.590 1.00 45.44 185 THR A O 1
ATOM 1461 N N . PRO A 1 186 ? 33.796 10.547 -30.990 1.00 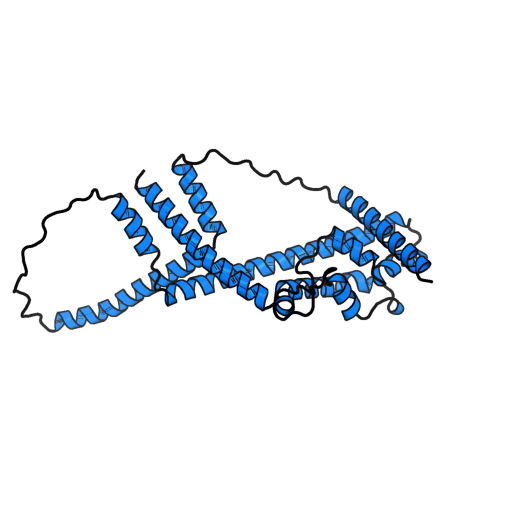41.56 186 PRO A N 1
ATOM 1462 C CA . PRO A 1 186 ? 33.879 11.963 -31.355 1.00 41.56 186 PRO A CA 1
ATOM 1463 C C . PRO A 1 186 ? 33.230 12.180 -32.738 1.00 41.56 186 PRO A C 1
ATOM 1465 O O . PRO A 1 186 ? 33.226 11.254 -33.551 1.00 41.56 186 PRO A O 1
ATOM 1468 N N . PRO A 1 187 ? 32.692 13.377 -33.045 1.00 46.03 187 PRO A N 1
ATOM 1469 C CA . PRO A 1 187 ? 31.923 13.608 -34.263 1.00 46.03 187 PRO A CA 1
ATOM 1470 C C . PRO A 1 187 ? 32.846 13.574 -35.484 1.00 46.03 187 PRO A C 1
ATOM 1472 O O . PRO A 1 187 ? 33.419 14.589 -35.875 1.00 46.03 187 PRO A O 1
ATOM 1475 N N . ILE A 1 188 ? 32.991 12.408 -36.107 1.00 43.06 188 ILE A N 1
ATOM 1476 C CA . ILE A 1 188 ? 33.562 12.305 -37.447 1.00 43.06 188 ILE A CA 1
ATOM 1477 C C . ILE A 1 188 ? 32.399 12.473 -38.418 1.00 43.06 188 ILE A C 1
ATOM 1479 O O . ILE A 1 188 ? 31.763 11.517 -38.852 1.00 43.06 188 ILE A O 1
ATOM 1483 N N . LEU A 1 189 ? 32.092 13.730 -38.725 1.00 48.81 189 LEU A N 1
ATOM 1484 C CA . LEU A 1 189 ? 31.449 14.036 -39.991 1.00 48.81 189 LEU A CA 1
ATOM 1485 C C . LEU A 1 189 ? 32.447 13.729 -41.116 1.00 48.81 189 LEU A C 1
ATOM 1487 O O . LEU A 1 189 ? 33.635 14.039 -40.993 1.00 48.81 189 LEU A O 1
ATOM 1491 N N . THR A 1 190 ? 31.894 13.278 -42.242 1.00 45.28 190 THR A N 1
ATOM 1492 C CA . THR A 1 190 ? 32.404 13.336 -43.629 1.00 45.28 190 THR A CA 1
ATOM 1493 C C . THR A 1 190 ? 32.906 12.016 -44.246 1.00 45.28 190 THR A C 1
ATOM 1495 O O . THR A 1 190 ? 33.842 11.387 -43.767 1.00 45.28 190 THR A O 1
ATOM 1498 N N . ASP A 1 191 ? 32.264 11.689 -45.376 1.00 44.84 191 ASP A N 1
ATOM 1499 C CA . ASP A 1 191 ? 32.615 10.750 -46.452 1.00 44.84 191 ASP A CA 1
ATOM 1500 C C . ASP A 1 191 ? 32.366 9.241 -46.301 1.00 44.84 191 ASP A C 1
ATOM 1502 O O . ASP A 1 191 ? 33.285 8.431 -46.245 1.00 44.84 191 ASP A O 1
ATOM 1506 N N . GLN A 1 192 ? 31.097 8.845 -46.469 1.00 44.84 192 GLN A N 1
ATOM 1507 C CA . GLN A 1 192 ? 30.759 7.633 -47.234 1.00 44.84 192 GLN A CA 1
ATOM 1508 C C . GLN A 1 192 ? 29.593 7.898 -48.195 1.00 44.84 192 GLN A C 1
ATOM 1510 O O . GLN A 1 192 ? 28.472 7.428 -48.026 1.00 44.84 192 GLN A O 1
ATOM 1515 N N . SER A 1 193 ? 29.878 8.657 -49.249 1.00 46.53 193 SER A N 1
ATOM 1516 C CA . SER A 1 193 ? 29.076 8.690 -50.471 1.00 46.53 193 SER A CA 1
ATOM 1517 C C . SER A 1 193 ? 29.938 8.230 -51.645 1.00 46.53 193 SER A C 1
ATOM 1519 O O . SER A 1 193 ? 30.504 9.069 -52.334 1.00 46.53 193 SER A O 1
ATOM 1521 N N . ALA A 1 194 ? 30.070 6.915 -51.855 1.00 43.16 194 ALA A N 1
ATOM 1522 C CA . ALA A 1 194 ? 30.394 6.311 -53.157 1.00 43.16 194 ALA A CA 1
ATOM 1523 C C . ALA A 1 194 ? 30.507 4.781 -53.052 1.00 43.16 194 ALA A C 1
ATOM 1525 O O . ALA A 1 194 ? 31.520 4.274 -52.583 1.00 43.16 194 ALA A O 1
ATOM 1526 N N . ALA A 1 195 ? 29.473 4.073 -53.515 1.00 35.59 195 ALA A N 1
ATOM 1527 C CA . ALA A 1 195 ? 29.548 2.899 -54.399 1.00 35.59 195 ALA A CA 1
ATOM 1528 C C . ALA A 1 195 ? 28.226 2.118 -54.306 1.00 35.59 195 ALA A C 1
ATOM 1530 O O . ALA A 1 195 ? 28.056 1.231 -53.476 1.00 35.59 195 ALA A O 1
ATOM 1531 N N . ILE A 1 196 ? 27.268 2.468 -55.166 1.00 41.16 196 ILE A N 1
ATOM 1532 C CA . ILE A 1 196 ? 26.152 1.574 -55.483 1.00 41.16 196 ILE A CA 1
ATOM 1533 C C . ILE A 1 196 ? 26.728 0.519 -56.428 1.00 41.16 196 ILE A C 1
ATOM 1535 O O . ILE A 1 196 ? 27.001 0.810 -57.591 1.00 41.16 196 ILE A O 1
ATOM 1539 N N . ASP A 1 197 ? 26.970 -0.677 -55.903 1.00 36.94 197 ASP A N 1
ATOM 1540 C CA . ASP A 1 197 ? 27.488 -1.816 -56.657 1.00 36.94 197 ASP A CA 1
ATOM 1541 C C . ASP A 1 197 ? 26.321 -2.522 -57.380 1.00 36.94 197 ASP A C 1
ATOM 1543 O O . ASP A 1 197 ? 25.421 -3.086 -56.754 1.00 36.94 197 ASP A O 1
ATOM 1547 N N . ILE A 1 198 ? 26.291 -2.441 -58.716 1.00 44.84 198 ILE A N 1
ATOM 1548 C CA . ILE A 1 198 ? 25.207 -2.931 -59.602 1.00 44.84 198 ILE A CA 1
ATOM 1549 C C . ILE A 1 198 ? 25.397 -4.436 -59.908 1.00 44.84 198 ILE A C 1
ATOM 1551 O O . ILE A 1 198 ? 25.170 -4.914 -61.016 1.00 44.84 198 ILE A O 1
ATOM 1555 N N . SER A 1 199 ? 25.844 -5.219 -58.929 1.00 43.59 199 SER A N 1
ATOM 1556 C CA . SER A 1 199 ? 26.146 -6.652 -59.082 1.00 43.59 199 SER A CA 1
ATOM 1557 C C . SER A 1 199 ? 25.110 -7.585 -58.428 1.00 43.59 199 SER A C 1
ATOM 1559 O O . SER A 1 199 ? 25.273 -8.802 -58.440 1.00 43.59 199 SER A O 1
ATOM 1561 N N . THR A 1 200 ? 23.984 -7.064 -57.930 1.00 46.62 200 THR A N 1
ATOM 1562 C CA . THR A 1 200 ? 22.938 -7.849 -57.234 1.00 46.62 200 THR A CA 1
ATOM 1563 C C . THR A 1 200 ? 21.793 -8.364 -58.122 1.00 46.62 200 THR A C 1
ATOM 1565 O O . THR A 1 200 ? 20.754 -8.789 -57.617 1.00 46.62 200 THR A O 1
ATOM 1568 N N . LEU A 1 201 ? 21.968 -8.417 -59.447 1.00 38.91 201 LEU A N 1
ATOM 1569 C CA . LEU A 1 201 ? 21.033 -9.094 -60.359 1.00 38.91 201 LEU A CA 1
ATOM 1570 C C . LEU A 1 201 ? 21.413 -10.572 -60.537 1.00 38.91 201 LEU A C 1
ATOM 1572 O O . LEU A 1 201 ? 21.919 -10.982 -61.577 1.00 38.91 201 LEU A O 1
ATOM 1576 N N . GLY A 1 202 ? 21.148 -11.384 -59.511 1.00 51.75 202 GLY A N 1
ATOM 1577 C CA . GLY A 1 202 ? 21.218 -12.841 -59.636 1.00 51.75 202 GLY A CA 1
ATOM 1578 C C . GLY A 1 202 ? 21.483 -13.571 -58.327 1.00 51.75 202 GLY A C 1
ATOM 1579 O O . GLY A 1 202 ? 22.593 -14.041 -58.106 1.00 51.75 202 GLY A O 1
ATOM 1580 N N . GLN A 1 203 ? 20.465 -13.727 -57.476 1.00 46.41 203 GLN A N 1
ATOM 1581 C CA . GLN A 1 203 ? 20.536 -14.659 -56.345 1.00 46.41 203 GLN A CA 1
ATOM 1582 C C . GLN A 1 203 ? 19.693 -15.918 -56.622 1.00 46.41 203 GLN A C 1
ATOM 1584 O O . GLN A 1 203 ? 18.495 -15.801 -56.897 1.00 46.41 203 GLN A O 1
ATOM 1589 N N . PRO A 1 204 ? 20.286 -17.130 -56.571 1.00 50.25 204 PRO A N 1
ATOM 1590 C CA . PRO A 1 204 ? 19.561 -18.384 -56.739 1.00 50.25 204 PRO A CA 1
ATOM 1591 C C . PRO A 1 204 ? 18.692 -18.690 -55.508 1.00 50.25 204 PRO A C 1
ATOM 1593 O O . PRO A 1 204 ? 19.020 -18.330 -54.378 1.00 50.25 204 PRO A O 1
ATOM 1596 N N . ALA A 1 205 ? 17.592 -19.416 -55.727 1.00 49.94 205 ALA A N 1
ATOM 1597 C CA . ALA A 1 205 ? 16.532 -19.736 -54.760 1.00 49.94 205 ALA A CA 1
ATOM 1598 C C . ALA A 1 205 ? 16.981 -20.357 -53.411 1.00 49.94 205 ALA A C 1
ATOM 1600 O O . ALA A 1 205 ? 16.180 -20.427 -52.482 1.00 49.94 205 ALA A O 1
ATOM 1601 N N . ALA A 1 206 ? 18.249 -20.752 -53.266 1.00 48.16 206 ALA A N 1
ATOM 1602 C CA . ALA A 1 206 ? 18.844 -21.204 -52.008 1.00 48.16 206 ALA A CA 1
ATOM 1603 C C . ALA A 1 206 ? 18.928 -20.093 -50.938 1.00 48.16 206 ALA A C 1
ATOM 1605 O O . ALA A 1 206 ? 18.760 -20.369 -49.753 1.00 48.16 206 ALA A O 1
ATOM 1606 N N . GLN A 1 207 ? 19.105 -18.827 -51.333 1.00 50.06 207 GLN A N 1
ATOM 1607 C CA . GLN A 1 207 ? 19.192 -17.698 -50.391 1.00 50.06 207 GLN A CA 1
ATOM 1608 C C . GLN A 1 207 ? 17.823 -17.326 -49.798 1.00 50.06 207 GLN A C 1
ATOM 1610 O O . GLN A 1 207 ? 17.715 -16.935 -48.637 1.00 50.06 207 GLN A O 1
ATOM 1615 N N . LYS A 1 208 ? 16.752 -17.558 -50.568 1.00 44.94 208 LYS A N 1
ATOM 1616 C CA . LYS A 1 208 ? 15.363 -17.348 -50.142 1.00 44.94 208 LYS A CA 1
ATOM 1617 C C . LYS A 1 208 ? 14.902 -18.368 -49.091 1.00 44.94 208 LYS A C 1
ATOM 1619 O O . LYS A 1 208 ? 14.017 -18.061 -48.306 1.00 44.94 208 LYS A O 1
ATOM 1624 N N . LEU A 1 209 ? 15.513 -19.555 -49.046 1.00 42.69 209 LEU A N 1
ATOM 1625 C CA . LEU A 1 209 ? 15.246 -20.579 -48.025 1.00 42.69 209 LEU A CA 1
ATOM 1626 C C . LEU A 1 209 ? 16.030 -20.346 -46.720 1.00 42.69 209 LEU A C 1
ATOM 1628 O O . LEU A 1 209 ? 15.514 -20.677 -45.658 1.00 42.69 209 LEU A O 1
ATOM 1632 N N . ALA A 1 210 ? 17.210 -19.714 -46.771 1.00 51.56 210 ALA A N 1
ATOM 1633 C CA . ALA A 1 210 ? 17.954 -19.291 -45.576 1.00 51.56 210 ALA A CA 1
ATOM 1634 C C . ALA A 1 210 ? 17.308 -18.077 -44.869 1.00 51.56 210 ALA A C 1
ATOM 1636 O O . ALA A 1 210 ? 17.272 -18.026 -43.641 1.00 51.56 210 ALA A O 1
ATOM 1637 N N . HIS A 1 211 ? 16.716 -17.148 -45.629 1.00 51.09 211 HIS A N 1
ATOM 1638 C CA . HIS A 1 211 ? 15.986 -15.991 -45.087 1.00 51.09 211 HIS A CA 1
ATOM 1639 C C . HIS A 1 211 ? 14.729 -16.394 -44.286 1.00 51.09 211 HIS A C 1
ATOM 1641 O O . HIS A 1 211 ? 14.375 -15.745 -43.309 1.00 51.09 211 HIS A O 1
ATOM 1647 N N . LEU A 1 212 ? 14.079 -17.511 -44.641 1.00 50.88 212 LEU A N 1
ATOM 1648 C CA . LEU A 1 212 ? 12.883 -18.002 -43.938 1.00 50.88 212 LEU A CA 1
ATOM 1649 C C . LEU A 1 212 ? 13.195 -18.570 -42.541 1.00 50.88 212 LEU A C 1
ATOM 1651 O O . LEU A 1 212 ? 12.355 -18.477 -41.648 1.00 50.88 212 LEU A O 1
ATOM 1655 N N . SER A 1 213 ? 14.393 -19.133 -42.321 1.00 59.94 213 SER A N 1
ATOM 1656 C CA . SER A 1 213 ? 14.853 -19.498 -40.968 1.00 59.94 213 SER A CA 1
ATOM 1657 C C . SER A 1 213 ? 15.310 -18.289 -40.148 1.00 59.94 213 SER A C 1
ATOM 1659 O O . SER A 1 213 ? 15.252 -18.327 -38.919 1.00 59.94 213 SER A O 1
ATOM 1661 N N . ASP A 1 214 ? 15.730 -17.216 -40.820 1.00 65.88 214 ASP A N 1
ATOM 1662 C CA . ASP A 1 214 ? 16.233 -15.992 -40.195 1.00 65.88 214 ASP A CA 1
ATOM 1663 C C . ASP A 1 214 ? 15.093 -15.122 -39.639 1.00 65.88 214 ASP A C 1
ATOM 1665 O O . ASP A 1 214 ? 15.217 -14.531 -38.568 1.00 65.88 214 ASP A O 1
ATOM 1669 N N . GLU A 1 215 ? 13.922 -15.127 -40.286 1.00 76.19 215 GLU A N 1
ATOM 1670 C CA . GLU A 1 215 ? 12.723 -14.439 -39.782 1.00 76.19 215 GLU A CA 1
ATOM 1671 C C . GLU A 1 215 ? 12.274 -14.974 -38.413 1.00 76.19 215 GLU A C 1
ATOM 1673 O O . GLU A 1 215 ? 11.935 -14.198 -37.516 1.00 76.19 215 GLU A O 1
ATOM 1678 N N . GLY A 1 216 ? 12.332 -16.296 -38.216 1.00 84.69 216 GLY A N 1
ATOM 1679 C CA . GLY A 1 216 ? 11.991 -16.922 -36.938 1.00 84.69 216 GLY A CA 1
ATOM 1680 C C . GLY A 1 216 ? 12.974 -16.559 -35.822 1.00 84.69 216 GLY A C 1
ATOM 1681 O O . GLY A 1 216 ? 12.556 -16.210 -34.718 1.00 84.69 216 GLY A O 1
ATOM 1682 N N . ILE A 1 217 ? 14.278 -16.589 -36.111 1.00 85.75 217 ILE A N 1
ATOM 1683 C CA . ILE A 1 217 ? 15.327 -16.209 -35.152 1.00 85.75 217 ILE A CA 1
ATOM 1684 C C . ILE A 1 217 ? 15.227 -14.718 -34.817 1.00 85.75 217 ILE A C 1
ATOM 1686 O O . ILE A 1 217 ? 15.257 -14.350 -33.643 1.00 85.75 217 ILE A O 1
ATOM 1690 N N . THR A 1 218 ? 15.030 -13.867 -35.823 1.00 85.00 218 THR A N 1
ATOM 1691 C CA . THR A 1 218 ? 14.870 -12.417 -35.652 1.00 85.00 218 THR A CA 1
ATOM 1692 C C . THR A 1 218 ? 13.664 -12.091 -34.779 1.00 85.00 218 THR A C 1
ATOM 1694 O O . THR A 1 218 ? 13.772 -11.284 -33.855 1.00 85.00 218 THR A O 1
ATOM 1697 N N . PHE A 1 219 ? 12.532 -12.765 -35.002 1.00 88.94 219 PHE A N 1
ATOM 1698 C CA . PHE A 1 219 ? 11.355 -12.626 -34.149 1.00 88.94 219 PHE A CA 1
ATOM 1699 C C . PHE A 1 219 ? 11.638 -13.046 -32.702 1.00 88.94 219 PHE A C 1
ATOM 1701 O O . PHE A 1 219 ? 11.264 -12.329 -31.777 1.00 88.94 219 PHE A O 1
ATOM 1708 N N . ILE A 1 220 ? 12.318 -14.177 -32.486 1.00 90.94 220 ILE A N 1
ATOM 1709 C CA . ILE A 1 220 ? 12.658 -14.662 -31.140 1.00 90.94 220 ILE A CA 1
ATOM 1710 C C . ILE A 1 220 ? 13.581 -13.677 -30.417 1.00 90.94 220 ILE A C 1
ATOM 1712 O O . ILE A 1 220 ? 13.361 -13.392 -29.238 1.00 90.94 220 ILE A O 1
ATOM 1716 N N . VAL A 1 221 ? 14.594 -13.139 -31.101 1.00 88.69 221 VAL A N 1
ATOM 1717 C CA . VAL A 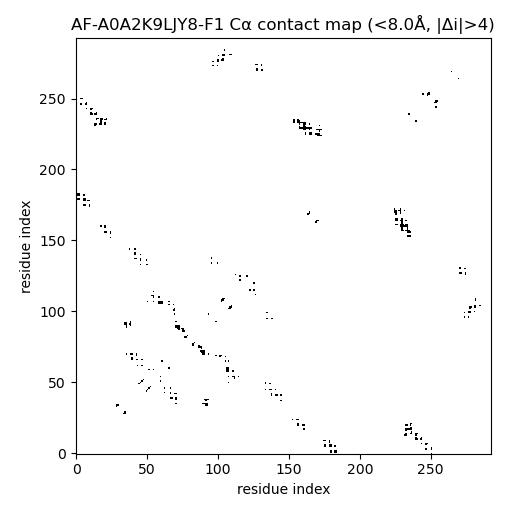1 221 ? 15.517 -12.144 -30.536 1.00 88.69 221 VAL A CA 1
ATOM 1718 C C . VAL A 1 221 ? 14.773 -10.856 -30.196 1.00 88.69 221 VAL A C 1
ATOM 1720 O O . VAL A 1 221 ? 14.882 -10.370 -29.071 1.00 88.69 221 VAL A O 1
ATOM 1723 N N . TRP A 1 222 ? 13.966 -10.336 -31.124 1.00 90.69 222 TRP A N 1
ATOM 1724 C CA . TRP A 1 222 ? 13.130 -9.161 -30.882 1.00 90.69 222 TRP A CA 1
ATOM 1725 C C . TRP A 1 222 ? 12.206 -9.374 -29.677 1.00 90.69 222 TRP A C 1
ATOM 1727 O O . TRP A 1 222 ? 12.216 -8.578 -28.739 1.00 90.69 222 TRP A O 1
ATOM 1737 N N . PHE A 1 223 ? 11.473 -10.488 -29.646 1.00 91.12 223 PHE A N 1
ATOM 1738 C CA . PHE A 1 223 ? 10.544 -10.803 -28.564 1.00 91.12 223 PHE A CA 1
ATOM 1739 C C . PHE A 1 223 ? 11.263 -10.942 -27.218 1.00 91.12 223 PHE A C 1
ATOM 1741 O O . PHE A 1 223 ? 10.793 -10.425 -26.206 1.00 91.12 223 PHE A O 1
ATOM 1748 N N . SER A 1 224 ? 12.433 -11.585 -27.204 1.00 92.25 224 SER A N 1
ATOM 1749 C CA . SER A 1 224 ? 13.258 -11.733 -26.001 1.00 92.25 224 SER A CA 1
ATOM 1750 C C . SER A 1 224 ? 13.754 -10.381 -25.483 1.00 92.25 224 SER A C 1
ATOM 1752 O O . SER A 1 224 ? 13.710 -10.138 -24.276 1.00 92.25 224 SER A O 1
ATOM 1754 N N . ASN A 1 225 ? 14.161 -9.474 -26.376 1.00 92.38 225 ASN A N 1
ATOM 1755 C CA . ASN A 1 225 ? 14.586 -8.121 -26.014 1.00 92.38 225 ASN A CA 1
ATOM 1756 C C . ASN A 1 225 ? 13.434 -7.309 -25.418 1.00 92.38 225 ASN A C 1
ATOM 1758 O O . ASN A 1 225 ? 13.611 -6.649 -24.392 1.00 92.38 225 ASN A O 1
ATOM 1762 N N . ILE A 1 226 ? 12.241 -7.387 -26.011 1.00 92.12 226 ILE A N 1
ATOM 1763 C CA . ILE A 1 226 ? 11.048 -6.722 -25.476 1.00 92.12 226 ILE A CA 1
ATOM 1764 C C . ILE A 1 226 ? 10.654 -7.311 -24.118 1.00 92.12 226 ILE A C 1
ATOM 1766 O O . ILE A 1 226 ? 10.365 -6.561 -23.184 1.00 92.12 226 ILE A O 1
ATOM 1770 N N . LEU A 1 227 ? 10.701 -8.637 -23.966 1.00 93.75 227 LEU A N 1
ATOM 1771 C CA . LEU A 1 227 ? 10.406 -9.301 -22.697 1.00 93.75 227 LEU A CA 1
ATOM 1772 C C . LEU A 1 227 ? 11.377 -8.854 -21.602 1.00 93.75 227 LEU A C 1
ATOM 1774 O O . LEU A 1 227 ? 10.943 -8.468 -20.514 1.00 93.75 227 LEU A O 1
ATOM 1778 N N . LEU A 1 228 ? 12.679 -8.841 -21.898 1.00 95.19 228 LEU A N 1
ATOM 1779 C CA . LEU A 1 228 ? 13.699 -8.364 -20.969 1.00 95.19 228 LEU A CA 1
ATOM 1780 C C . LEU A 1 228 ? 13.487 -6.889 -20.610 1.00 95.19 228 LEU A C 1
ATOM 1782 O O . LEU A 1 228 ? 13.587 -6.525 -19.441 1.00 95.19 228 LEU A O 1
ATOM 1786 N N . SER A 1 229 ? 13.142 -6.052 -21.588 1.00 94.00 229 SER A N 1
ATOM 1787 C CA . SER A 1 229 ? 12.839 -4.631 -21.375 1.00 94.00 229 SER A CA 1
ATOM 1788 C C . SER A 1 229 ? 11.647 -4.450 -20.442 1.00 94.00 229 SER A C 1
ATOM 1790 O O . SER A 1 229 ? 11.704 -3.660 -19.502 1.00 94.00 229 SER A O 1
ATOM 1792 N N . GLY A 1 230 ? 10.597 -5.244 -20.643 1.00 94.19 230 GLY A N 1
ATOM 1793 C CA . GLY A 1 230 ? 9.427 -5.279 -19.779 1.00 94.19 230 GLY A CA 1
ATOM 1794 C C . GLY A 1 230 ? 9.754 -5.630 -18.332 1.00 94.19 230 GLY A C 1
ATOM 1795 O O . GLY A 1 230 ? 9.307 -4.945 -17.412 1.00 94.19 230 GLY A O 1
ATOM 1796 N N . VAL A 1 231 ? 10.582 -6.659 -18.130 1.00 95.25 231 VAL A N 1
ATOM 1797 C CA . VAL A 1 231 ? 11.068 -7.053 -16.800 1.00 95.25 231 VAL A CA 1
ATOM 1798 C C . VAL A 1 231 ? 11.911 -5.942 -16.178 1.00 95.25 231 VAL A C 1
ATOM 1800 O O . VAL A 1 231 ? 11.688 -5.591 -15.023 1.00 95.25 231 VAL A O 1
ATOM 1803 N N . LEU A 1 232 ? 12.837 -5.354 -16.939 1.00 94.75 232 LEU A N 1
ATOM 1804 C CA . LEU A 1 232 ? 13.705 -4.273 -16.475 1.00 94.75 232 LEU A CA 1
ATOM 1805 C C . LEU A 1 232 ? 12.900 -3.052 -16.019 1.00 94.75 232 LEU A C 1
ATOM 1807 O O . LEU A 1 232 ? 13.154 -2.528 -14.937 1.00 94.75 232 LEU A O 1
ATOM 1811 N N . ILE A 1 233 ? 11.891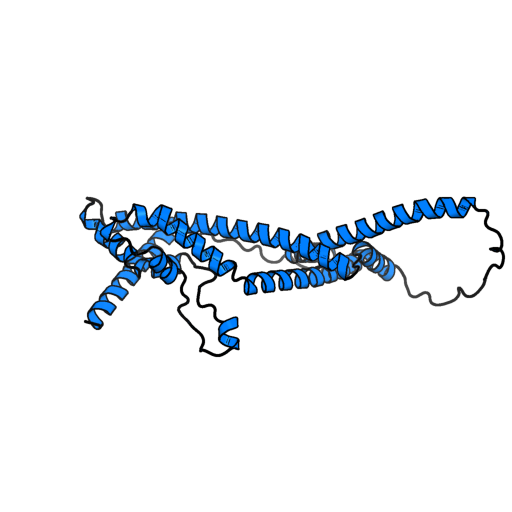 -2.638 -16.785 1.00 94.19 233 ILE A N 1
ATOM 1812 C CA . ILE A 1 233 ? 10.966 -1.565 -16.394 1.00 94.19 233 ILE A CA 1
ATOM 1813 C C . ILE A 1 233 ? 10.140 -1.987 -15.162 1.00 94.19 233 ILE A C 1
ATOM 1815 O O . ILE A 1 233 ? 9.931 -1.202 -14.236 1.00 94.19 233 ILE A O 1
ATOM 1819 N N . GLY A 1 234 ? 9.687 -3.242 -15.129 1.00 91.81 234 GLY A N 1
ATOM 1820 C CA . GLY A 1 234 ? 8.848 -3.806 -14.072 1.00 91.81 234 GLY A CA 1
ATOM 1821 C C . GLY A 1 234 ? 9.539 -4.033 -12.722 1.00 91.81 234 GLY A C 1
ATOM 1822 O O . GLY A 1 234 ? 8.845 -4.175 -11.715 1.00 91.81 234 GLY A O 1
ATOM 1823 N N . LEU A 1 235 ? 10.878 -4.014 -12.661 1.00 92.31 235 LEU A N 1
ATOM 1824 C CA . LEU A 1 235 ? 11.639 -4.011 -11.398 1.00 92.31 235 LEU A CA 1
ATOM 1825 C C . LEU A 1 235 ? 11.317 -2.781 -10.532 1.00 92.31 235 LEU A C 1
ATOM 1827 O O . LEU A 1 235 ? 11.435 -2.834 -9.305 1.00 92.31 235 LEU A O 1
ATOM 1831 N N . GLY A 1 236 ? 10.864 -1.696 -11.164 1.00 88.00 236 GLY A N 1
ATOM 1832 C CA . GLY A 1 236 ? 10.335 -0.519 -10.494 1.00 88.00 236 GLY A CA 1
ATOM 1833 C C . GLY A 1 236 ? 11.390 0.511 -10.084 1.00 88.00 236 GLY A C 1
ATOM 1834 O O . GLY A 1 236 ? 12.602 0.306 -10.168 1.00 88.00 236 GLY A O 1
ATOM 1835 N N . GLY A 1 237 ? 10.895 1.660 -9.616 1.00 84.06 237 GLY A N 1
ATOM 1836 C CA . GLY A 1 237 ? 11.715 2.825 -9.273 1.00 84.06 237 GLY A CA 1
ATOM 1837 C C . GLY A 1 237 ? 12.798 2.564 -8.215 1.00 84.06 237 GLY A C 1
ATOM 1838 O O . GLY A 1 237 ? 13.928 2.998 -8.428 1.00 84.06 237 GLY A O 1
ATOM 1839 N N . PRO A 1 238 ? 12.521 1.836 -7.110 1.00 85.69 238 PRO A N 1
ATOM 1840 C CA . PRO A 1 238 ? 13.522 1.592 -6.069 1.00 85.69 238 PRO A CA 1
ATOM 1841 C C . PRO A 1 238 ? 14.780 0.869 -6.567 1.00 85.69 238 PRO A C 1
ATOM 1843 O O . PRO A 1 238 ? 15.882 1.211 -6.144 1.00 85.69 238 PRO A O 1
ATOM 1846 N N . PHE A 1 239 ? 14.629 -0.094 -7.484 1.00 91.19 239 PHE A N 1
ATOM 1847 C CA . PHE A 1 239 ? 15.761 -0.807 -8.075 1.00 91.19 239 PHE A CA 1
ATOM 1848 C C . PHE A 1 239 ? 16.648 0.140 -8.891 1.00 91.19 239 PHE A C 1
ATOM 1850 O O . PHE A 1 239 ? 17.854 0.215 -8.660 1.00 91.19 239 PHE A O 1
ATOM 1857 N N . TRP A 1 240 ? 16.057 0.905 -9.814 1.00 91.56 240 TRP A N 1
ATOM 1858 C CA . TRP A 1 240 ? 16.811 1.820 -10.677 1.00 91.56 240 TRP A CA 1
ATOM 1859 C C . TRP A 1 240 ? 17.408 3.002 -9.921 1.00 91.56 240 TRP A C 1
ATOM 1861 O O . TRP A 1 240 ? 18.508 3.434 -10.256 1.00 91.56 240 TRP A O 1
ATOM 1871 N N . PHE A 1 241 ? 16.745 3.473 -8.864 1.00 88.94 241 PHE A N 1
ATOM 1872 C CA . PHE A 1 241 ? 17.298 4.482 -7.965 1.00 88.94 241 PHE A CA 1
ATOM 1873 C C . PHE A 1 241 ? 18.558 3.977 -7.250 1.00 88.94 241 PHE A C 1
ATOM 1875 O O . PHE A 1 241 ? 19.572 4.676 -7.217 1.00 88.94 241 PHE A O 1
ATOM 1882 N N . ASP A 1 242 ? 18.531 2.754 -6.709 1.00 89.31 242 ASP A N 1
ATOM 1883 C CA . ASP A 1 242 ? 19.708 2.170 -6.062 1.00 89.31 242 ASP A CA 1
ATOM 1884 C C . ASP A 1 242 ? 20.836 1.895 -7.068 1.00 89.31 242 ASP A C 1
ATOM 1886 O O . ASP A 1 242 ? 21.993 2.202 -6.779 1.00 89.31 242 ASP A O 1
ATOM 1890 N N . THR A 1 243 ? 20.514 1.412 -8.273 1.00 91.00 243 THR A N 1
ATOM 1891 C CA . THR A 1 243 ? 21.482 1.263 -9.373 1.00 91.00 243 THR A CA 1
ATOM 1892 C C . THR A 1 243 ? 22.125 2.600 -9.739 1.00 91.00 243 THR A C 1
ATOM 1894 O O . THR A 1 243 ? 23.350 2.695 -9.770 1.00 91.00 243 THR A O 1
ATOM 1897 N N . TYR A 1 244 ? 21.327 3.652 -9.943 1.00 89.75 244 TYR A N 1
ATOM 1898 C CA . TYR A 1 244 ? 21.824 4.999 -10.228 1.00 89.75 244 TYR A CA 1
ATOM 1899 C C . TYR A 1 244 ? 22.749 5.504 -9.114 1.00 89.75 244 TYR A C 1
ATOM 1901 O O . TYR A 1 244 ? 23.846 5.983 -9.390 1.00 89.75 244 TYR A O 1
ATOM 1909 N N . ARG A 1 245 ? 22.355 5.333 -7.846 1.00 89.44 245 ARG A N 1
ATOM 1910 C CA . ARG A 1 245 ? 23.163 5.731 -6.685 1.00 89.44 245 ARG A CA 1
ATOM 1911 C C . ARG A 1 245 ? 24.500 4.991 -6.635 1.00 89.44 245 ARG A C 1
ATOM 1913 O O . ARG A 1 245 ? 25.539 5.613 -6.425 1.00 89.44 245 ARG A O 1
ATOM 1920 N N . LYS A 1 246 ? 24.488 3.672 -6.845 1.00 90.06 246 LYS A N 1
ATOM 1921 C CA . LYS A 1 246 ? 25.697 2.834 -6.876 1.00 90.06 246 LYS A CA 1
ATOM 1922 C C . LYS A 1 246 ? 26.636 3.243 -8.010 1.00 90.06 246 LYS A C 1
ATOM 1924 O O . LYS A 1 246 ? 27.832 3.389 -7.780 1.00 90.06 246 LYS A O 1
ATOM 1929 N N . LEU A 1 247 ? 26.098 3.488 -9.204 1.00 89.00 247 LEU A N 1
ATOM 1930 C CA . LEU A 1 247 ? 26.870 3.991 -10.342 1.00 89.00 247 LEU A CA 1
ATOM 1931 C C . LEU A 1 247 ? 27.433 5.392 -10.070 1.00 89.00 247 LEU A C 1
ATOM 1933 O O . LEU A 1 247 ? 28.591 5.653 -10.377 1.00 89.00 247 LEU A O 1
ATOM 1937 N N . GLY A 1 248 ? 26.656 6.271 -9.433 1.00 86.56 248 GLY A N 1
ATOM 1938 C CA . GLY A 1 248 ? 27.091 7.613 -9.048 1.00 86.56 248 GLY A CA 1
ATOM 1939 C C . GLY A 1 248 ? 28.218 7.593 -8.013 1.00 86.56 248 GLY A C 1
ATOM 1940 O O . GLY A 1 248 ? 29.168 8.363 -8.126 1.00 86.56 248 GLY A O 1
ATOM 1941 N N . ALA A 1 249 ? 28.168 6.670 -7.051 1.00 87.38 249 ALA A N 1
ATOM 1942 C CA . ALA A 1 249 ? 29.261 6.452 -6.105 1.00 87.38 249 ALA A CA 1
ATOM 1943 C C . ALA A 1 249 ? 30.548 5.995 -6.818 1.00 87.38 249 ALA A C 1
ATOM 1945 O O . ALA A 1 249 ? 31.621 6.524 -6.537 1.00 87.38 249 ALA A O 1
ATOM 1946 N N . LEU A 1 250 ? 30.443 5.080 -7.791 1.00 85.69 250 LEU A N 1
ATOM 1947 C CA . LEU A 1 250 ? 31.576 4.643 -8.625 1.00 85.69 250 LEU A CA 1
ATOM 1948 C C . LEU A 1 250 ? 32.110 5.757 -9.539 1.00 85.69 250 LEU A C 1
ATOM 1950 O O . LEU A 1 250 ? 33.303 5.796 -9.829 1.00 85.69 250 LEU A O 1
ATOM 1954 N N . ALA A 1 251 ? 31.245 6.677 -9.967 1.00 83.00 251 ALA A N 1
ATOM 1955 C CA . ALA A 1 251 ? 31.614 7.867 -10.729 1.00 83.00 251 ALA A CA 1
ATOM 1956 C C . ALA A 1 251 ? 32.307 8.950 -9.878 1.00 83.00 251 ALA A C 1
ATOM 1958 O O . ALA A 1 251 ? 32.748 9.957 -10.425 1.00 83.00 251 ALA A O 1
ATOM 1959 N N . GLY A 1 252 ? 32.369 8.779 -8.550 1.00 79.62 252 GLY A N 1
ATOM 1960 C CA . GLY A 1 252 ? 32.875 9.791 -7.620 1.00 79.62 252 GLY A CA 1
ATOM 1961 C C . GLY A 1 252 ? 31.904 10.954 -7.369 1.00 79.62 252 GLY A C 1
ATOM 1962 O O . GLY A 1 252 ? 32.319 11.988 -6.857 1.00 79.62 252 GLY A O 1
ATOM 1963 N N . LEU A 1 253 ? 30.620 10.803 -7.718 1.00 71.88 253 LEU A N 1
ATOM 1964 C CA . LEU A 1 253 ? 29.604 11.862 -7.644 1.00 71.88 253 LEU A CA 1
ATOM 1965 C C . LEU A 1 253 ? 28.880 11.945 -6.285 1.00 71.88 253 LEU A C 1
ATOM 1967 O O . LEU A 1 253 ? 28.125 12.892 -6.070 1.00 71.88 253 LEU A O 1
ATOM 1971 N N . GLN A 1 254 ? 29.070 10.988 -5.365 1.00 67.75 254 GLN A N 1
ATOM 1972 C CA . GLN A 1 254 ? 28.417 11.004 -4.044 1.00 67.75 254 GLN A CA 1
ATOM 1973 C C . GLN A 1 254 ? 29.328 10.540 -2.900 1.00 67.75 254 GLN A C 1
ATOM 1975 O O . GLN A 1 254 ? 29.852 9.428 -2.905 1.00 67.75 254 GLN A O 1
ATOM 1980 N N . SER A 1 255 ? 29.434 11.385 -1.873 1.00 57.81 255 SER A N 1
ATOM 1981 C CA . SER A 1 255 ? 29.894 11.054 -0.523 1.00 57.81 255 SER A CA 1
ATOM 1982 C C . SER A 1 255 ? 28.760 10.385 0.271 1.00 57.81 255 SER A C 1
ATOM 1984 O O . SER A 1 255 ? 27.590 10.741 0.133 1.00 57.81 255 SER A O 1
ATOM 1986 N N . ALA A 1 256 ? 29.099 9.371 1.071 1.00 52.78 256 ALA A N 1
ATOM 1987 C CA . ALA A 1 256 ? 28.158 8.514 1.793 1.00 52.78 256 ALA A CA 1
ATOM 1988 C C . ALA A 1 256 ? 27.098 9.306 2.593 1.00 52.78 256 ALA A C 1
ATOM 1990 O O . ALA A 1 256 ? 27.425 10.035 3.527 1.00 52.78 256 ALA A O 1
ATOM 1991 N N . GLY A 1 257 ? 25.820 9.145 2.231 1.00 52.12 257 GLY A N 1
ATOM 1992 C CA . GLY A 1 257 ? 24.685 9.693 2.980 1.00 52.12 257 GLY A CA 1
ATOM 1993 C C . GLY A 1 257 ? 24.411 8.907 4.274 1.00 52.12 257 GLY A C 1
ATOM 1994 O O . GLY A 1 257 ? 24.692 7.707 4.324 1.00 52.12 257 GLY A O 1
ATOM 1995 N N . PRO A 1 258 ? 23.868 9.557 5.320 1.00 47.50 258 PRO A N 1
ATOM 1996 C CA . PRO A 1 258 ? 23.783 8.993 6.661 1.00 47.50 258 PRO A CA 1
ATOM 1997 C C . PRO A 1 258 ? 22.882 7.758 6.718 1.00 47.50 258 PRO A C 1
ATOM 1999 O O . PRO A 1 258 ? 21.760 7.734 6.210 1.00 47.50 258 PRO A O 1
ATOM 2002 N N . GLN A 1 259 ? 23.393 6.734 7.392 1.00 43.78 259 GLN A N 1
ATOM 2003 C CA . GLN A 1 259 ? 22.686 5.511 7.738 1.00 43.78 259 GLN A CA 1
ATOM 2004 C C . GLN A 1 259 ? 21.604 5.866 8.768 1.00 43.78 259 GLN A C 1
ATOM 2006 O O . GLN A 1 259 ? 21.920 6.265 9.888 1.00 43.78 259 GLN A O 1
ATOM 2011 N N . GLN A 1 260 ? 20.327 5.776 8.385 1.00 44.59 260 GLN A N 1
ATOM 2012 C CA . GLN A 1 260 ? 19.213 5.931 9.321 1.00 44.59 260 GLN A CA 1
ATOM 2013 C C . GLN A 1 260 ? 19.300 4.823 10.372 1.00 44.59 260 GLN A C 1
ATOM 2015 O O . GLN A 1 260 ? 19.028 3.656 10.091 1.00 44.59 260 GLN A O 1
ATOM 2020 N N . THR A 1 261 ? 19.706 5.185 11.585 1.00 35.97 261 THR A N 1
ATOM 2021 C CA . THR A 1 261 ? 19.619 4.307 12.744 1.00 35.97 261 THR A CA 1
ATOM 2022 C C . THR A 1 261 ? 18.151 4.210 13.148 1.00 35.97 261 THR A C 1
ATOM 2024 O O . THR A 1 261 ? 17.550 5.157 13.653 1.00 35.97 261 THR A O 1
ATOM 2027 N N . ASN A 1 262 ? 17.540 3.058 12.872 1.00 44.06 262 ASN A N 1
ATOM 2028 C CA . ASN A 1 262 ? 16.236 2.717 13.425 1.00 44.06 262 ASN A CA 1
ATOM 2029 C C . ASN A 1 262 ? 16.378 2.691 14.952 1.00 44.06 262 ASN A C 1
ATOM 2031 O O . ASN A 1 262 ? 17.049 1.817 15.497 1.00 44.06 262 ASN A O 1
ATOM 2035 N N . LYS A 1 263 ? 15.775 3.660 15.647 1.00 42.31 263 LYS A N 1
ATOM 2036 C CA . LYS A 1 263 ? 15.528 3.538 17.084 1.00 42.31 263 LYS A CA 1
ATOM 2037 C C . LYS A 1 263 ? 14.501 2.422 17.253 1.00 42.31 263 LYS A C 1
ATOM 2039 O O . LYS A 1 263 ? 13.320 2.637 16.994 1.00 42.31 263 LYS A O 1
ATOM 2044 N N . GLU A 1 264 ? 14.957 1.239 17.644 1.00 45.00 264 GLU A N 1
ATOM 2045 C CA . GLU A 1 264 ? 14.080 0.194 18.167 1.00 45.00 264 GLU A CA 1
ATOM 2046 C C . GLU A 1 264 ? 13.333 0.780 19.370 1.00 45.00 264 GLU A C 1
ATOM 2048 O O . GLU A 1 264 ? 13.939 1.122 20.388 1.00 45.00 264 GLU A O 1
ATOM 2053 N N . SER A 1 265 ? 12.025 1.006 19.221 1.00 57.03 265 SER A N 1
ATOM 2054 C CA . SER A 1 265 ? 11.193 1.450 20.332 1.00 57.03 265 SER A CA 1
ATOM 2055 C C . SER A 1 265 ? 10.949 0.257 21.252 1.00 57.03 265 SER A C 1
ATOM 2057 O O . SER A 1 265 ? 10.581 -0.831 20.812 1.00 57.03 265 SER A O 1
ATOM 2059 N N . ASN A 1 266 ? 11.201 0.449 22.542 1.00 68.69 266 ASN A N 1
ATOM 2060 C CA . ASN A 1 266 ? 10.992 -0.575 23.552 1.00 68.69 266 ASN A CA 1
ATOM 2061 C C . ASN A 1 266 ? 9.489 -0.889 23.663 1.00 68.69 266 ASN A C 1
ATOM 2063 O O . ASN A 1 266 ? 8.692 -0.025 24.031 1.00 68.69 266 ASN A O 1
ATOM 2067 N N . THR A 1 267 ? 9.096 -2.127 23.355 1.00 65.88 267 THR A N 1
ATOM 2068 C CA . THR A 1 267 ? 7.701 -2.597 23.398 1.00 65.88 267 THR A CA 1
ATOM 2069 C C . THR A 1 267 ? 7.039 -2.336 24.751 1.00 65.88 267 THR A C 1
ATOM 2071 O O . THR A 1 267 ? 5.856 -2.013 24.799 1.00 65.88 267 THR A O 1
ATOM 2074 N N . GLN A 1 268 ? 7.801 -2.422 25.846 1.00 65.62 268 GLN A N 1
ATOM 2075 C CA . GLN A 1 268 ? 7.295 -2.181 27.198 1.00 65.62 268 GLN A CA 1
ATOM 2076 C C . GLN A 1 268 ? 6.882 -0.712 27.407 1.00 65.62 268 GLN A C 1
ATOM 2078 O O . GLN A 1 268 ? 5.822 -0.458 27.973 1.00 65.62 268 GLN A O 1
ATOM 2083 N N . ASP A 1 269 ? 7.678 0.237 26.902 1.00 72.88 269 ASP A N 1
ATOM 2084 C CA . ASP A 1 269 ? 7.408 1.676 27.033 1.00 72.88 269 ASP A CA 1
ATOM 2085 C C . ASP A 1 269 ? 6.198 2.091 26.183 1.00 72.88 269 ASP A C 1
ATOM 2087 O O . ASP A 1 269 ? 5.403 2.941 26.583 1.00 72.88 269 ASP A O 1
ATOM 2091 N N . ASN A 1 270 ? 6.004 1.442 25.032 1.00 84.62 270 ASN A N 1
ATOM 2092 C CA . ASN A 1 270 ? 4.863 1.710 24.161 1.00 84.62 270 ASN A CA 1
ATOM 2093 C C . ASN A 1 270 ? 3.531 1.288 24.800 1.00 84.62 270 ASN A C 1
ATOM 2095 O O . ASN A 1 270 ? 2.545 2.011 24.673 1.00 84.62 270 ASN A O 1
ATOM 2099 N N . VAL A 1 271 ? 3.494 0.158 25.517 1.00 87.88 271 VAL A N 1
ATOM 2100 C CA . VAL A 1 271 ? 2.259 -0.340 26.150 1.00 87.88 271 VAL A CA 1
ATOM 2101 C C . VAL A 1 271 ? 1.759 0.606 27.241 1.00 87.88 271 VAL A C 1
ATOM 2103 O O . VAL A 1 271 ? 0.552 0.814 27.338 1.00 87.88 271 VAL A O 1
ATOM 2106 N N . GLU A 1 272 ? 2.648 1.225 28.021 1.00 90.00 272 GLU A N 1
ATOM 2107 C CA . GLU A 1 272 ? 2.243 2.219 29.027 1.00 90.00 272 GLU A CA 1
ATOM 2108 C C . GLU A 1 272 ? 1.611 3.457 28.377 1.00 90.00 272 GLU A C 1
ATOM 2110 O O . GLU A 1 272 ? 0.563 3.935 28.811 1.00 90.00 272 GLU A O 1
ATOM 2115 N N . VAL A 1 273 ? 2.202 3.942 27.278 1.00 90.94 273 VAL A N 1
ATOM 2116 C CA . VAL A 1 273 ? 1.652 5.061 26.496 1.00 90.94 273 VAL A CA 1
ATOM 2117 C C . VAL A 1 273 ? 0.281 4.701 25.919 1.00 90.94 273 VAL A C 1
ATOM 2119 O O . VAL A 1 273 ? -0.644 5.511 25.944 1.00 90.94 273 VAL A O 1
ATOM 2122 N N . TRP A 1 274 ? 0.131 3.479 25.415 1.00 92.19 274 TRP A N 1
ATOM 2123 C CA . TRP A 1 274 ? -1.125 2.968 24.873 1.00 92.19 274 TRP A CA 1
ATOM 2124 C C . TRP A 1 274 ? -2.208 2.820 25.934 1.00 92.19 274 TRP A C 1
ATOM 2126 O O . TRP A 1 274 ? -3.351 3.197 25.687 1.00 92.19 274 TRP A O 1
ATOM 2136 N N . LEU A 1 275 ? -1.854 2.317 27.117 1.00 92.56 275 LEU A N 1
ATOM 2137 C CA . LEU A 1 275 ? -2.770 2.210 28.245 1.00 92.56 275 LEU A CA 1
ATOM 2138 C C . LEU A 1 275 ? -3.249 3.595 28.688 1.00 92.56 275 LEU A C 1
ATOM 2140 O O . LEU A 1 275 ? -4.451 3.802 28.845 1.00 92.56 275 LEU A O 1
ATOM 2144 N N . ALA A 1 276 ? -2.331 4.554 28.831 1.00 93.19 276 ALA A N 1
ATOM 2145 C CA . ALA A 1 276 ? -2.674 5.930 29.174 1.00 93.19 276 ALA A CA 1
ATOM 2146 C C . ALA A 1 276 ? -3.635 6.543 28.142 1.00 93.19 276 ALA A C 1
ATOM 2148 O O . ALA A 1 276 ? -4.677 7.080 28.517 1.00 93.19 276 ALA A O 1
ATOM 2149 N N . LEU A 1 277 ? -3.335 6.380 26.848 1.00 93.25 277 LEU A N 1
ATOM 2150 C CA . LEU A 1 277 ? -4.176 6.864 25.752 1.00 93.25 277 LEU A CA 1
ATOM 2151 C C . LEU A 1 277 ? -5.569 6.216 25.755 1.00 93.25 277 LEU A C 1
ATOM 2153 O O . LEU A 1 277 ? -6.577 6.893 25.539 1.00 93.25 277 LEU A O 1
ATOM 2157 N N . PHE A 1 278 ? -5.640 4.908 26.002 1.00 93.81 278 PHE A N 1
ATOM 2158 C CA . PHE A 1 278 ? -6.899 4.173 26.097 1.00 93.81 278 PHE A CA 1
ATOM 2159 C C . PHE A 1 278 ? -7.764 4.708 27.244 1.00 93.81 278 PHE A C 1
ATOM 2161 O O . PHE A 1 278 ? -8.924 5.055 27.044 1.00 93.81 278 PHE A O 1
ATOM 2168 N N . MET A 1 279 ? -7.185 4.862 28.436 1.00 93.25 279 MET A N 1
ATOM 2169 C CA . MET A 1 279 ? -7.905 5.379 29.603 1.00 93.25 279 MET A CA 1
ATOM 2170 C C . MET A 1 279 ? -8.358 6.830 29.414 1.00 93.25 279 MET A C 1
ATOM 2172 O O . MET A 1 279 ? -9.478 7.188 29.782 1.00 93.25 279 MET A O 1
ATOM 2176 N N . GLU A 1 280 ? -7.510 7.671 28.821 1.00 94.19 280 GLU A N 1
ATOM 2177 C CA . GLU A 1 280 ? -7.843 9.062 28.514 1.00 94.19 280 GLU A CA 1
ATOM 2178 C C . GLU A 1 280 ? -9.029 9.158 27.546 1.00 94.19 280 GLU A C 1
ATOM 2180 O O . GLU A 1 280 ? -9.960 9.932 27.775 1.00 94.19 280 GLU A O 1
ATOM 2185 N N . SER A 1 281 ? -9.039 8.332 26.499 1.00 92.19 281 SER A N 1
ATOM 2186 C CA . SER A 1 281 ? -10.118 8.319 25.506 1.00 92.19 281 SER A CA 1
ATOM 2187 C C . SER A 1 281 ? -11.433 7.746 26.046 1.00 92.19 281 SER A C 1
ATOM 2189 O O . SER A 1 281 ? -12.488 8.303 25.734 1.00 92.19 281 SER A O 1
ATOM 2191 N N . ILE A 1 282 ? -11.397 6.727 26.917 1.00 91.88 282 ILE A N 1
ATOM 2192 C CA . ILE A 1 282 ? -12.588 6.257 27.653 1.00 91.88 282 ILE A CA 1
ATOM 2193 C C . ILE A 1 282 ? -13.177 7.397 28.492 1.00 91.88 282 ILE A C 1
ATOM 2195 O O . ILE A 1 282 ? -14.364 7.710 28.367 1.00 91.88 282 ILE A O 1
ATOM 2199 N N . ARG A 1 283 ? -12.342 8.070 29.296 1.00 91.56 283 ARG A N 1
ATOM 2200 C CA . ARG A 1 283 ? -12.774 9.182 30.156 1.00 91.56 283 ARG A CA 1
ATOM 2201 C C . ARG A 1 283 ? -13.374 10.329 29.344 1.00 91.56 283 ARG A C 1
ATOM 2203 O O . ARG A 1 283 ? -14.423 10.856 29.706 1.00 91.56 283 ARG A O 1
ATOM 2210 N N . ALA A 1 284 ? -12.734 10.713 28.241 1.00 90.81 284 ALA A N 1
ATOM 2211 C CA . ALA A 1 284 ? -13.232 11.773 27.368 1.00 90.81 284 ALA A CA 1
ATOM 2212 C C . ALA A 1 284 ? -14.620 11.444 26.787 1.00 90.81 284 ALA A C 1
ATOM 2214 O O . ALA A 1 284 ? -15.467 12.329 26.658 1.00 90.81 284 ALA A O 1
ATOM 2215 N N . ASN A 1 285 ? -14.873 10.173 26.466 1.00 87.56 285 ASN A N 1
ATOM 2216 C CA . ASN A 1 285 ? -16.154 9.728 25.927 1.00 87.56 285 ASN A CA 1
ATOM 2217 C C . ASN A 1 285 ? -17.264 9.728 26.995 1.00 87.56 285 ASN A C 1
ATOM 2219 O O . ASN A 1 285 ? -18.373 10.185 26.724 1.00 87.56 285 ASN A O 1
ATOM 2223 N N . GLN A 1 286 ? -16.947 9.307 28.224 1.00 87.62 286 GLN A N 1
ATOM 2224 C CA . GLN A 1 286 ? -17.871 9.370 29.365 1.00 87.62 286 GLN A CA 1
ATOM 2225 C C . GLN A 1 286 ? -18.306 10.813 29.656 1.00 87.62 286 GLN A C 1
ATOM 2227 O O . GLN A 1 286 ? -19.501 11.102 29.652 1.00 87.62 286 GLN A O 1
ATOM 2232 N N . LEU A 1 287 ? -17.353 11.746 29.770 1.00 89.25 287 LEU A N 1
ATOM 2233 C CA . LEU A 1 287 ? -17.649 13.172 29.984 1.00 89.25 287 LEU A CA 1
ATOM 2234 C C . LEU A 1 287 ? -18.519 13.764 28.868 1.00 89.25 287 LEU A C 1
ATOM 2236 O O . LEU A 1 287 ? -19.408 14.575 29.118 1.00 89.25 287 LEU A O 1
ATOM 2240 N N . ARG A 1 288 ? -18.282 13.352 27.617 1.00 87.50 288 ARG A N 1
ATOM 2241 C CA . ARG A 1 288 ? -19.108 13.776 26.483 1.00 87.50 288 ARG A CA 1
ATOM 2242 C C . ARG A 1 288 ? -20.536 13.242 26.586 1.00 87.50 288 ARG A C 1
ATOM 2244 O O . ARG A 1 288 ? -21.458 13.962 26.216 1.00 87.50 288 ARG A O 1
ATOM 2251 N N . SER A 1 289 ? -20.719 12.006 27.045 1.00 84.56 289 SER A N 1
ATOM 2252 C CA . SER A 1 289 ? -22.052 11.423 27.227 1.00 84.56 289 SER A CA 1
ATOM 2253 C C . SER A 1 289 ? -22.843 12.121 28.337 1.00 84.56 289 SER A C 1
ATOM 2255 O O . SER A 1 289 ? -24.010 12.431 28.124 1.00 84.56 289 SER A O 1
ATOM 2257 N N . GLU A 1 290 ? -22.187 12.473 29.448 1.00 87.12 290 GLU A N 1
ATOM 2258 C CA . GLU A 1 290 ? -22.783 13.241 30.552 1.00 87.12 290 GLU A CA 1
ATOM 2259 C C . GLU A 1 290 ? -23.156 14.669 30.134 1.00 87.12 290 GLU A C 1
ATOM 2261 O O . GLU A 1 290 ? -24.176 15.200 30.556 1.00 87.12 290 GLU A O 1
ATOM 2266 N N . ALA A 1 291 ? -22.360 15.305 29.270 1.00 86.75 291 ALA A N 1
ATOM 2267 C CA . ALA A 1 291 ? -22.660 16.646 28.767 1.00 86.75 291 ALA A CA 1
ATOM 2268 C C . ALA A 1 291 ? -23.855 16.698 27.792 1.00 86.75 291 ALA A C 1
ATOM 2270 O O . ALA A 1 291 ? -24.351 17.784 27.493 1.00 86.75 291 ALA A O 1
ATOM 2271 N N . LEU A 1 292 ? -24.273 15.553 27.243 1.00 82.44 292 LEU A N 1
ATOM 2272 C CA . LEU A 1 292 ? -25.366 15.442 26.271 1.00 82.44 292 LEU A CA 1
ATOM 2273 C C . LEU A 1 292 ? -26.677 14.919 26.889 1.00 82.44 292 LEU A C 1
ATOM 2275 O O . LEU A 1 292 ? -27.686 14.894 26.181 1.00 82.44 292 LEU A O 1
ATOM 2279 N N . SER A 1 293 ? -26.659 14.497 28.159 1.00 71.00 293 SER A N 1
ATOM 2280 C CA . SER A 1 293 ? -27.822 14.043 28.939 1.00 71.00 293 SER A CA 1
ATOM 2281 C C . SER A 1 293 ? -28.428 15.165 29.771 1.00 71.00 293 SER A C 1
ATOM 2283 O O . SER A 1 293 ? -29.674 15.255 29.804 1.00 71.00 293 SER A O 1
#

Nearest PDB structures (foldseek):
  4phq-assembly2_B  TM=1.668E-01  e=1.234E+00  Escherichia coli K-12

Mean predicted aligned error: 11.1 Å